Protein AF-A0AAV4EUM0-F1 (afdb_monomer_lite)

Secondary structure (DSSP, 8-state):
----HHHHHHHHHHHHHHH-TTHHHHH--EEEE-HHHHHHHHTTTT--HHHHHHT--HHHHHHHHHTTT-EEEE-TT---HHHHHHHHHHHHHHHHHHHHHT-S---HHHHHHHHHHHHHHHHHHHHHHHHHHHHHHHHHHHHHHHS-GGGHHHHHHHHHHHHHHHHHH-TTSTTHHHHHHHHHHHHHHHHHHHHHHH--S--HHHHHHHHHHHHHHHHHHHHHHHHHHHHHHHHHHHHHHHHHHHHHHHHHHHHHHHHHHHHTTS-SS--SS-SHHHHHHHHHHHHHHHHHHHHHHHHHHHHHHHHHHHHHHHHHHH-

Structure (mmCIF, N/CA/C/O backbone):
data_AF-A0AAV4EUM0-F1
#
_entry.id   AF-A0AAV4EUM0-F1
#
loop_
_atom_site.group_PDB
_atom_site.id
_atom_site.type_symbol
_atom_site.label_atom_id
_atom_site.label_alt_id
_atom_site.label_comp_id
_atom_site.label_asym_id
_atom_site.label_entity_id
_atom_site.label_seq_id
_atom_site.pdbx_PDB_ins_code
_atom_site.Cartn_x
_atom_site.Cartn_y
_atom_site.Cartn_z
_atom_site.occupancy
_atom_site.B_iso_or_equiv
_atom_site.auth_seq_id
_atom_site.auth_comp_id
_atom_site.auth_asym_id
_atom_site.auth_atom_id
_atom_site.pdbx_PDB_model_num
ATOM 1 N N . MET A 1 1 ? -25.047 3.815 28.514 1.00 48.97 1 MET A N 1
ATOM 2 C CA . MET A 1 1 ? -24.435 3.573 27.194 1.00 48.97 1 MET A CA 1
ATOM 3 C C . MET A 1 1 ? -25.217 2.453 26.528 1.00 48.97 1 MET A C 1
ATOM 5 O O . MET A 1 1 ? -25.204 1.348 27.053 1.00 48.97 1 MET A O 1
ATOM 9 N N . THR A 1 2 ? -25.968 2.752 25.474 1.00 48.47 2 THR A N 1
ATOM 10 C CA . THR A 1 2 ? -26.742 1.771 24.698 1.00 48.47 2 THR A CA 1
ATOM 11 C C . THR A 1 2 ? -26.154 1.759 23.298 1.00 48.47 2 THR A C 1
ATOM 13 O O . THR A 1 2 ? -26.010 2.816 22.690 1.00 48.47 2 THR A O 1
ATOM 16 N N . ILE A 1 3 ? -25.750 0.582 22.836 1.00 55.72 3 ILE A N 1
ATOM 17 C CA . ILE A 1 3 ? -25.352 0.342 21.446 1.00 55.72 3 ILE A CA 1
ATOM 18 C C . ILE A 1 3 ? -26.606 0.529 20.600 1.00 55.72 3 ILE A C 1
ATOM 20 O O . ILE A 1 3 ? -27.683 0.092 21.014 1.00 55.72 3 ILE A O 1
ATOM 24 N N . ASN A 1 4 ? -26.493 1.223 19.470 1.00 63.03 4 ASN A N 1
ATOM 25 C CA . ASN A 1 4 ? -27.620 1.350 18.558 1.00 63.03 4 ASN A CA 1
ATOM 26 C C . ASN A 1 4 ? -27.676 0.034 17.776 1.00 63.03 4 ASN A C 1
ATOM 28 O O . ASN A 1 4 ? -27.025 -0.119 16.747 1.00 63.03 4 ASN A O 1
ATOM 32 N N . GLU A 1 5 ? -28.348 -0.963 18.363 1.00 66.25 5 GLU A N 1
ATOM 33 C CA . GLU A 1 5 ? -28.164 -2.381 18.026 1.00 66.25 5 GLU A CA 1
ATOM 34 C C . GLU A 1 5 ? -28.396 -2.709 16.545 1.00 66.25 5 GLU A C 1
ATOM 36 O O . GLU A 1 5 ? -27.834 -3.685 16.065 1.00 66.25 5 GLU A O 1
ATOM 41 N N . GLU A 1 6 ? -29.175 -1.915 15.809 1.00 76.25 6 GLU A N 1
ATOM 42 C CA . GLU A 1 6 ? -29.413 -2.143 14.379 1.00 76.25 6 GLU A CA 1
ATOM 43 C C . GLU A 1 6 ? -28.249 -1.667 13.496 1.00 76.25 6 GLU A C 1
ATOM 45 O O . GLU A 1 6 ? -27.733 -2.451 12.699 1.00 76.25 6 GLU A O 1
ATOM 50 N N . GLU A 1 7 ? -27.791 -0.420 13.658 1.00 81.88 7 GLU A N 1
ATOM 51 C CA . GLU A 1 7 ? -26.730 0.165 12.818 1.00 81.88 7 GLU A CA 1
ATOM 52 C C . GLU A 1 7 ? -25.383 -0.540 13.035 1.00 81.88 7 GLU A C 1
ATOM 54 O O . GLU A 1 7 ? -24.666 -0.851 12.080 1.00 81.88 7 GLU A O 1
ATOM 59 N N . ASP A 1 8 ? -25.054 -0.841 14.296 1.00 82.62 8 ASP A N 1
ATOM 60 C CA . ASP A 1 8 ? -23.801 -1.509 14.648 1.00 82.62 8 ASP A CA 1
ATOM 61 C C . ASP A 1 8 ? -23.775 -2.960 14.134 1.00 82.62 8 ASP A C 1
ATOM 63 O O . ASP A 1 8 ? -22.735 -3.445 13.682 1.00 82.62 8 ASP A O 1
ATOM 67 N N . VAL A 1 9 ? -24.918 -3.657 14.143 1.00 83.69 9 VAL A N 1
ATOM 68 C CA . VAL A 1 9 ? -25.033 -5.016 13.588 1.00 83.69 9 VAL A CA 1
ATOM 69 C C . VAL A 1 9 ? -24.922 -5.002 12.064 1.00 83.69 9 VAL A C 1
ATOM 71 O O . VAL A 1 9 ? -24.188 -5.822 11.511 1.00 83.69 9 VAL A O 1
ATOM 74 N N . GLU A 1 10 ? -25.562 -4.051 11.383 1.00 88.19 10 GLU A N 1
ATOM 75 C CA . GLU A 1 10 ? -25.453 -3.919 9.926 1.00 88.19 10 GLU A CA 1
ATOM 76 C C . GLU A 1 10 ? -24.000 -3.662 9.490 1.00 88.19 10 GLU A C 1
ATOM 78 O O . GLU A 1 10 ? -23.488 -4.313 8.572 1.00 88.19 10 GLU A O 1
ATOM 83 N N . ALA A 1 11 ? -23.287 -2.776 10.191 1.00 87.44 11 ALA A N 1
ATOM 84 C CA . ALA A 1 11 ? -21.878 -2.501 9.919 1.00 87.44 11 ALA A CA 1
ATOM 85 C C . ALA A 1 11 ? -20.992 -3.753 10.071 1.00 87.44 11 ALA A C 1
ATOM 87 O O . ALA A 1 11 ? -20.052 -3.966 9.289 1.00 87.44 11 ALA A O 1
ATOM 88 N N . LEU A 1 12 ? -21.292 -4.610 11.052 1.00 88.12 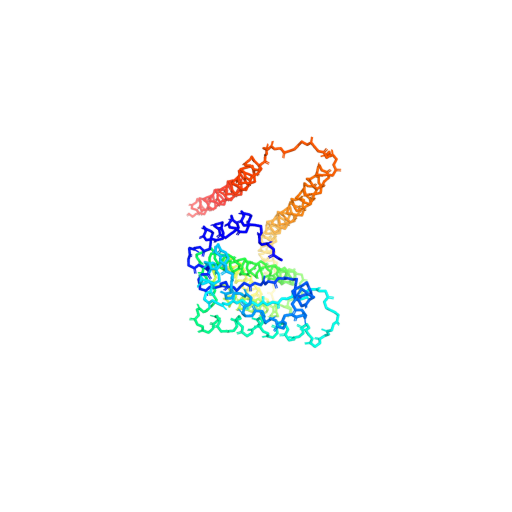12 LEU A N 1
ATOM 89 C CA . LEU A 1 12 ? -20.587 -5.876 11.261 1.00 88.12 12 LEU A CA 1
ATOM 90 C C . LEU A 1 12 ? -20.872 -6.885 10.145 1.00 88.12 12 LEU A C 1
ATOM 92 O O . LEU A 1 12 ? -19.939 -7.535 9.666 1.00 88.12 12 LEU A O 1
ATOM 96 N N . ASP A 1 13 ? -22.119 -6.988 9.691 1.00 88.69 13 ASP A N 1
ATOM 97 C CA . ASP A 1 13 ? -22.508 -7.886 8.599 1.00 88.69 13 ASP A CA 1
ATOM 98 C C . ASP A 1 13 ? -21.867 -7.472 7.265 1.00 88.69 13 ASP A C 1
ATOM 100 O O . ASP A 1 13 ? -21.331 -8.311 6.527 1.00 88.69 13 ASP A O 1
ATOM 104 N N . ILE A 1 14 ? -21.814 -6.165 6.986 1.00 89.62 14 ILE A N 1
ATOM 105 C CA . ILE A 1 14 ? -21.085 -5.616 5.835 1.00 89.62 14 ILE A CA 1
ATOM 106 C C . ILE A 1 14 ? -19.594 -5.954 5.943 1.00 89.62 14 ILE A C 1
ATOM 108 O O . ILE A 1 14 ? -18.990 -6.436 4.980 1.00 89.62 14 ILE A O 1
ATOM 112 N N . SER A 1 15 ? -18.997 -5.765 7.121 1.00 88.06 15 SER A N 1
ATOM 113 C CA . SER A 1 15 ? -17.576 -6.051 7.347 1.00 88.06 15 SER A CA 1
ATOM 114 C C . SER A 1 15 ? -17.242 -7.524 7.100 1.00 88.06 15 SER A C 1
ATOM 116 O O . SER A 1 15 ? -16.264 -7.819 6.416 1.00 88.06 15 SER A O 1
ATOM 118 N N . LYS A 1 16 ? -18.077 -8.455 7.579 1.00 90.12 16 LYS A N 1
ATOM 119 C CA . LYS A 1 16 ? -17.923 -9.903 7.338 1.00 90.12 16 LYS A CA 1
ATOM 120 C C . LYS A 1 16 ? -18.079 -10.273 5.863 1.00 90.12 16 LYS A C 1
ATOM 122 O O . LYS A 1 16 ? -17.409 -11.185 5.381 1.00 90.12 16 LYS A O 1
ATOM 127 N N . THR A 1 17 ? -18.938 -9.559 5.141 1.00 90.50 17 THR A N 1
ATOM 128 C CA . THR A 1 17 ? -19.143 -9.763 3.701 1.00 90.50 17 THR A CA 1
ATOM 129 C C . THR A 1 17 ? -17.917 -9.329 2.893 1.00 90.50 17 THR A C 1
ATOM 131 O O . THR A 1 17 ? -17.514 -10.027 1.965 1.00 90.50 17 THR A O 1
ATOM 134 N N . ILE A 1 18 ? -17.294 -8.204 3.258 1.00 89.38 18 ILE A N 1
ATOM 135 C CA . ILE A 1 18 ? -16.144 -7.639 2.532 1.00 89.38 18 ILE A CA 1
ATOM 136 C C . ILE A 1 18 ? -14.827 -8.329 2.920 1.00 89.38 18 ILE A C 1
ATOM 138 O O . ILE A 1 18 ? -14.016 -8.633 2.047 1.00 89.38 18 ILE A O 1
ATOM 142 N N . LEU A 1 19 ? -14.607 -8.567 4.217 1.00 88.19 19 LEU A N 1
ATOM 143 C CA . LEU A 1 19 ? -13.319 -8.983 4.795 1.00 88.19 19 LEU A CA 1
ATOM 144 C C . LEU A 1 19 ? -13.285 -10.458 5.221 1.00 88.19 19 LEU A C 1
ATOM 146 O O . LEU A 1 19 ? -12.362 -10.884 5.904 1.00 88.19 19 LEU A O 1
ATOM 150 N N . LYS A 1 20 ? -14.269 -11.248 4.782 1.00 89.00 20 LYS A N 1
ATOM 151 C CA . LYS A 1 20 ? -14.524 -12.648 5.164 1.00 89.00 20 LYS A CA 1
ATOM 152 C C . LYS A 1 20 ? -15.179 -12.811 6.548 1.00 89.00 20 LYS A C 1
ATOM 154 O O . LYS A 1 20 ? -14.963 -12.000 7.453 1.00 89.00 20 LYS A O 1
ATOM 159 N N . PRO A 1 21 ? -15.949 -13.901 6.752 1.00 89.44 21 PRO A N 1
ATOM 160 C CA . PRO A 1 21 ? -16.702 -14.116 7.990 1.00 89.44 21 PRO A CA 1
ATOM 161 C C . PRO A 1 21 ? -15.849 -14.218 9.260 1.00 89.44 21 PRO A C 1
ATOM 163 O O . PRO A 1 21 ? -16.330 -13.918 10.348 1.00 89.44 21 PRO A O 1
ATOM 166 N N . ASP A 1 22 ? -14.592 -14.646 9.149 1.00 91.25 22 ASP A N 1
ATOM 167 C CA . ASP A 1 22 ? -13.685 -14.854 10.278 1.00 91.25 22 ASP A CA 1
ATOM 168 C C . ASP A 1 22 ? -12.880 -13.599 10.663 1.00 91.25 22 ASP A C 1
ATOM 170 O O . ASP A 1 22 ? -12.150 -13.619 11.657 1.00 91.25 22 ASP A O 1
ATOM 174 N N . PHE A 1 23 ? -13.033 -12.490 9.927 1.00 92.38 23 PHE A N 1
ATOM 175 C CA . PHE A 1 23 ? -12.327 -11.233 10.185 1.00 92.38 23 PHE A CA 1
ATOM 176 C C . PHE A 1 23 ? -12.534 -10.722 11.609 1.00 92.38 23 PHE A C 1
ATOM 178 O O . PHE A 1 23 ? -11.564 -10.428 12.308 1.00 92.38 23 PHE A O 1
ATOM 185 N N . ILE A 1 24 ? -13.786 -10.671 12.065 1.00 92.25 24 ILE A N 1
ATOM 186 C CA . ILE A 1 24 ? -14.129 -10.174 13.402 1.00 92.25 24 ILE A CA 1
ATOM 187 C C . ILE A 1 24 ? -13.460 -11.049 14.469 1.00 92.25 24 ILE A C 1
ATOM 189 O O . ILE A 1 24 ? -12.739 -10.565 15.347 1.00 92.25 24 ILE A O 1
ATOM 193 N N . LYS A 1 25 ? -13.584 -12.368 14.304 1.00 94.12 25 LYS A N 1
ATOM 194 C CA . LYS A 1 25 ? -12.985 -13.353 15.201 1.00 94.12 25 LYS A CA 1
ATOM 195 C C . LYS A 1 25 ? -11.467 -13.261 15.284 1.00 94.12 25 LYS A C 1
ATOM 197 O O . LYS A 1 25 ? -10.915 -13.371 16.372 1.00 94.12 25 LYS A O 1
ATOM 202 N N . ASN A 1 26 ? -10.781 -13.038 14.171 1.00 93.88 26 ASN A N 1
ATOM 203 C CA . ASN A 1 26 ? -9.326 -13.171 14.128 1.00 93.88 26 ASN A CA 1
ATOM 204 C C . ASN A 1 26 ? -8.594 -11.821 14.200 1.00 93.88 26 ASN A C 1
ATOM 206 O O . ASN A 1 26 ? -7.474 -11.760 14.694 1.00 93.88 26 ASN A O 1
ATOM 210 N N . HIS A 1 27 ? -9.219 -10.712 13.804 1.00 94.25 27 HIS A N 1
ATOM 211 C CA . HIS A 1 27 ? -8.499 -9.453 13.563 1.00 94.25 27 HIS A CA 1
ATOM 212 C C . HIS A 1 27 ? -9.172 -8.196 14.139 1.00 94.25 27 HIS A C 1
ATOM 214 O O . HIS A 1 27 ? -8.600 -7.116 14.024 1.00 94.25 27 HIS A O 1
ATOM 220 N N . CYS A 1 28 ? -10.340 -8.303 14.784 1.00 94.25 28 CYS A N 1
ATOM 221 C CA . CYS A 1 28 ? -11.036 -7.145 15.354 1.00 94.25 28 CYS A CA 1
ATOM 222 C C . CYS A 1 28 ? -10.751 -6.938 16.855 1.00 94.25 28 CYS A C 1
ATOM 224 O O . CYS A 1 28 ? -10.574 -7.890 17.611 1.00 94.25 28 CYS A O 1
ATOM 226 N N . ILE A 1 29 ? -10.730 -5.676 17.285 1.00 95.12 29 ILE A N 1
ATOM 227 C CA . ILE A 1 29 ? -10.693 -5.243 18.687 1.00 95.12 29 ILE A CA 1
ATOM 228 C C . ILE A 1 29 ? -11.871 -4.290 18.869 1.00 95.12 29 ILE A C 1
ATOM 230 O O . ILE A 1 29 ? -12.053 -3.380 18.061 1.00 95.12 29 ILE A O 1
ATOM 234 N N . LEU A 1 30 ? -12.661 -4.478 19.923 1.00 94.31 30 LEU A N 1
ATOM 235 C CA . LEU A 1 30 ? -13.777 -3.590 20.229 1.00 94.31 30 LEU A CA 1
ATOM 236 C C . LEU A 1 30 ? -13.278 -2.385 21.021 1.00 94.31 30 LEU A C 1
ATOM 238 O O . LEU A 1 30 ? -12.733 -2.536 22.114 1.00 94.31 30 LEU A O 1
ATOM 242 N N . VAL A 1 31 ? -13.491 -1.190 20.480 1.00 94.88 31 VAL A N 1
ATOM 243 C CA . VAL A 1 31 ? -13.177 0.072 21.154 1.00 94.88 31 VAL A CA 1
ATOM 244 C C . VAL A 1 31 ? -14.476 0.704 21.629 1.00 94.88 31 VAL A C 1
ATOM 246 O O . VAL A 1 31 ? -15.323 1.085 20.826 1.00 94.88 31 VAL A O 1
ATOM 249 N N . ILE A 1 32 ? -14.626 0.820 22.943 1.00 92.06 32 ILE A N 1
ATOM 250 C CA . ILE A 1 32 ? -15.806 1.388 23.589 1.00 92.06 32 ILE A CA 1
ATOM 251 C C . ILE A 1 32 ? -15.471 2.810 24.028 1.00 92.06 32 ILE A C 1
ATOM 253 O O . ILE A 1 32 ? -14.610 3.024 24.880 1.00 92.06 32 ILE A O 1
ATOM 257 N N . THR A 1 33 ? -16.127 3.793 23.422 1.00 91.62 33 THR A N 1
ATOM 258 C CA . THR A 1 33 ? -15.921 5.213 23.737 1.00 91.62 33 THR A CA 1
ATOM 259 C C . THR A 1 33 ? -16.824 5.665 24.889 1.00 91.62 33 THR A C 1
ATOM 261 O O . THR A 1 33 ? -17.704 4.931 25.326 1.00 91.62 33 THR A O 1
ATOM 264 N N . GLY A 1 34 ? -16.620 6.873 25.416 1.00 88.12 34 GLY A N 1
ATOM 265 C CA . GLY A 1 34 ? -17.470 7.402 26.490 1.00 88.12 34 GLY A CA 1
ATOM 266 C C . GLY A 1 34 ? -17.106 6.871 27.880 1.00 88.12 34 GLY A C 1
ATOM 267 O O . GLY A 1 34 ? -17.980 6.671 28.727 1.00 88.12 34 GLY A O 1
ATOM 268 N N . GLU A 1 35 ? -15.816 6.613 28.118 1.00 87.06 35 GLU A N 1
ATOM 269 C CA . GLU A 1 35 ? -15.304 6.252 29.446 1.00 87.06 35 GLU A CA 1
ATOM 270 C C . GLU A 1 35 ? -15.646 7.301 30.517 1.00 87.06 35 GLU A C 1
ATOM 272 O O . GLU A 1 35 ? -15.940 6.938 31.656 1.00 87.06 35 GLU A O 1
ATOM 277 N N . ASP A 1 36 ? -15.694 8.582 30.149 1.00 86.44 36 ASP A N 1
ATOM 278 C CA . ASP A 1 36 ? -16.112 9.689 31.013 1.00 86.44 36 ASP A CA 1
ATOM 279 C C . ASP A 1 36 ? -17.508 9.456 31.612 1.00 86.44 36 ASP A C 1
ATOM 281 O O . ASP A 1 36 ? -17.697 9.537 32.831 1.00 86.44 36 ASP A O 1
ATOM 285 N N . PHE A 1 37 ? -18.476 9.087 30.771 1.00 86.00 37 PHE A N 1
ATOM 286 C CA . PHE A 1 37 ? -19.832 8.753 31.207 1.00 86.00 37 PHE A CA 1
ATOM 287 C C . PHE A 1 37 ? -19.855 7.498 32.078 1.00 86.00 37 PHE A C 1
ATOM 289 O O . PHE A 1 37 ? -20.508 7.478 33.122 1.00 86.00 37 PHE A O 1
ATOM 296 N N . PHE A 1 38 ? -19.100 6.466 31.696 1.00 86.94 38 PHE A N 1
ATOM 297 C CA . PHE A 1 38 ? -19.023 5.231 32.471 1.00 86.94 38 PHE A CA 1
ATOM 298 C C . PHE A 1 38 ? -18.497 5.473 33.892 1.00 86.94 38 PHE A C 1
ATOM 300 O O . PHE A 1 38 ? -19.078 4.968 34.857 1.00 86.94 38 PHE A O 1
ATOM 307 N N . GLN A 1 39 ? -17.424 6.257 34.034 1.00 84.25 39 GLN A N 1
ATOM 308 C CA . GLN A 1 39 ? -16.854 6.574 35.342 1.00 84.25 39 GLN A CA 1
ATOM 309 C C . GLN A 1 39 ? -17.816 7.405 36.196 1.00 84.25 39 GLN A C 1
ATOM 311 O O . GLN A 1 39 ? -17.927 7.157 37.398 1.00 84.25 39 GLN A O 1
ATOM 316 N N . LEU A 1 40 ? -18.536 8.360 35.597 1.00 84.06 40 LEU A N 1
ATOM 317 C CA . LEU A 1 40 ? -19.551 9.156 36.293 1.00 84.06 40 LEU A CA 1
ATOM 318 C C . LEU A 1 40 ? -20.689 8.280 36.832 1.00 84.06 40 LEU A C 1
ATOM 320 O O . LEU A 1 40 ? -21.007 8.359 38.023 1.00 84.06 40 LEU A O 1
ATOM 324 N N . ASP A 1 41 ? -21.244 7.409 35.988 1.00 85.06 41 ASP A N 1
ATOM 325 C CA . ASP A 1 41 ? -22.372 6.539 36.335 1.00 85.06 41 ASP A CA 1
ATOM 326 C C . ASP A 1 41 ? -21.995 5.496 37.399 1.00 85.06 41 ASP A C 1
ATOM 328 O O . ASP A 1 41 ? -22.796 5.161 38.275 1.00 85.06 41 ASP A O 1
ATOM 332 N N . ASN A 1 42 ? -20.748 5.015 37.375 1.00 85.81 42 ASN A N 1
ATOM 333 C CA . ASN A 1 42 ? -20.276 3.946 38.259 1.00 85.81 42 ASN A CA 1
ATOM 334 C C . ASN A 1 42 ? -19.454 4.438 39.456 1.00 85.81 42 ASN A C 1
ATOM 336 O O . ASN A 1 42 ? -19.001 3.631 40.270 1.00 85.81 42 ASN A O 1
ATOM 340 N N . LYS A 1 43 ? -19.326 5.757 39.652 1.00 81.19 43 LYS A N 1
ATOM 341 C CA . LYS A 1 43 ? -18.578 6.337 40.779 1.00 81.19 43 LYS A CA 1
ATOM 342 C C . LYS A 1 43 ? -19.093 5.875 42.146 1.00 81.19 43 LYS A C 1
ATOM 344 O O . LYS A 1 43 ? -18.315 5.731 43.083 1.00 81.19 43 LYS A O 1
ATOM 349 N N . LYS A 1 44 ? -20.408 5.658 42.270 1.00 78.88 44 LYS A N 1
ATOM 350 C CA . LYS A 1 44 ? -21.052 5.202 43.516 1.00 78.88 44 LYS A CA 1
ATOM 351 C C . LYS A 1 44 ? -21.019 3.685 43.691 1.00 78.88 44 LYS A C 1
ATOM 353 O O . LYS A 1 44 ? -21.044 3.214 44.821 1.00 78.88 44 LYS A O 1
ATOM 358 N N . THR A 1 45 ? -21.000 2.933 42.593 1.00 85.69 45 THR A N 1
ATOM 359 C CA . THR A 1 45 ? -21.030 1.464 42.614 1.00 85.69 45 THR A CA 1
ATOM 360 C C . THR A 1 45 ? -19.630 0.858 42.671 1.00 85.69 45 THR A C 1
ATOM 362 O O . THR A 1 45 ? -19.491 -0.289 43.083 1.00 85.69 45 THR A O 1
ATOM 365 N N . GLY A 1 46 ? -18.596 1.606 42.260 1.00 85.81 46 GLY A N 1
ATOM 366 C CA . GLY A 1 46 ? -17.221 1.112 42.156 1.00 85.81 46 GLY A CA 1
ATOM 367 C C . GLY A 1 46 ? -17.057 0.019 41.096 1.00 85.81 46 GLY A C 1
ATOM 368 O O . GLY A 1 46 ? -16.112 -0.765 41.158 1.00 85.81 46 GLY A O 1
ATOM 369 N N . LYS A 1 47 ? -18.005 -0.087 40.158 1.00 90.81 47 LYS A N 1
ATOM 370 C CA . LYS A 1 47 ? -18.027 -1.144 39.148 1.00 90.81 47 LYS A CA 1
ATOM 371 C C . LYS A 1 47 ? -16.915 -0.919 38.122 1.00 90.81 47 LYS A C 1
ATOM 373 O O . LYS A 1 47 ? -16.823 0.161 37.545 1.00 90.81 47 LYS A O 1
ATOM 378 N N . THR A 1 48 ? -16.093 -1.944 37.890 1.00 90.81 48 THR A N 1
ATOM 379 C CA . THR A 1 48 ? -15.040 -1.896 36.867 1.00 90.81 48 THR A CA 1
ATOM 380 C C . THR A 1 48 ? -15.620 -2.102 35.471 1.00 90.81 48 THR A C 1
ATOM 382 O O . THR A 1 48 ? -16.726 -2.632 35.312 1.00 90.81 48 THR A O 1
ATOM 385 N N . PHE A 1 49 ? -14.873 -1.679 34.454 1.00 90.94 49 PHE A N 1
ATOM 386 C CA . PHE A 1 49 ? -15.286 -1.816 33.062 1.00 90.94 49 PHE A CA 1
ATOM 387 C C . PHE A 1 49 ? -15.427 -3.286 32.652 1.00 90.94 49 PHE A C 1
ATOM 389 O O . PHE A 1 49 ? -16.420 -3.658 32.036 1.00 90.94 49 PHE A O 1
ATOM 396 N N . GLU A 1 50 ? -14.505 -4.146 33.077 1.00 91.81 50 GLU A N 1
ATOM 397 C CA . GLU A 1 50 ? -14.504 -5.580 32.768 1.00 91.81 50 GLU A CA 1
ATOM 398 C C . GLU A 1 50 ? -15.775 -6.244 33.299 1.00 91.81 50 GLU A C 1
ATOM 400 O O . GLU A 1 50 ? -16.486 -6.924 32.563 1.00 91.81 50 GLU A O 1
ATOM 405 N N . LYS A 1 51 ? -16.136 -5.941 34.552 1.00 92.50 51 LYS A N 1
ATOM 406 C CA . LYS A 1 51 ? -17.379 -6.426 35.153 1.00 92.50 51 LYS A CA 1
ATOM 407 C C . LYS A 1 51 ? -18.612 -5.874 34.438 1.00 92.50 51 LYS A C 1
ATOM 409 O O . LYS A 1 51 ? -19.638 -6.541 34.344 1.00 92.50 51 LYS A O 1
ATOM 414 N N . TRP A 1 52 ? -18.553 -4.638 33.940 1.00 92.44 52 TRP A N 1
ATOM 415 C CA . TRP A 1 52 ? -19.635 -4.098 33.121 1.00 92.44 52 TRP A CA 1
ATOM 416 C C . TRP A 1 52 ? -19.794 -4.860 31.811 1.00 92.44 52 TRP A C 1
ATOM 418 O O . TRP A 1 52 ? -20.929 -5.202 31.494 1.00 92.44 52 TRP A O 1
ATOM 428 N N . VAL A 1 53 ? -18.700 -5.184 31.119 1.00 92.88 53 VAL A N 1
ATOM 429 C CA . VAL A 1 53 ? -18.715 -5.991 29.890 1.00 92.88 53 VAL A CA 1
ATOM 430 C C . VAL A 1 53 ? -19.282 -7.391 30.150 1.00 92.88 53 VAL A C 1
ATOM 432 O O . VAL A 1 53 ? -20.138 -7.838 29.391 1.00 92.88 53 VAL A O 1
ATOM 435 N N . GLU A 1 54 ? -18.871 -8.055 31.234 1.00 93.00 54 GLU A N 1
ATOM 436 C CA . GLU A 1 54 ? -19.356 -9.396 31.615 1.00 93.00 54 GLU A CA 1
ATOM 437 C C . GLU A 1 54 ? -20.862 -9.445 31.905 1.00 93.00 54 GLU A C 1
ATOM 439 O O . GLU A 1 54 ? -21.512 -10.458 31.654 1.00 93.00 54 GLU A O 1
ATOM 444 N N . GLU A 1 55 ? -21.424 -8.356 32.432 1.00 92.38 55 GLU A N 1
ATOM 445 C CA . GLU A 1 55 ? -22.855 -8.250 32.729 1.00 92.38 55 GLU A CA 1
ATOM 446 C C . GLU A 1 55 ? -23.706 -7.893 31.499 1.00 92.38 55 GLU A C 1
ATOM 448 O O . GLU A 1 55 ? -24.937 -7.929 31.580 1.00 92.38 55 GLU A O 1
ATOM 453 N N . GLN A 1 56 ? -23.091 -7.531 30.368 1.00 90.31 56 GLN A N 1
ATOM 454 C CA . GLN A 1 56 ? -23.852 -7.245 29.157 1.00 90.31 56 GLN A CA 1
ATOM 455 C C . GLN A 1 56 ? -24.450 -8.521 28.556 1.00 90.31 56 GLN A C 1
ATOM 457 O O . GLN A 1 56 ? -23.915 -9.622 28.679 1.00 90.31 56 GLN A O 1
ATOM 462 N N . THR A 1 57 ? -25.574 -8.365 27.859 1.00 90.94 57 THR A N 1
ATOM 463 C CA . THR A 1 57 ? -26.302 -9.466 27.212 1.00 90.94 57 THR A CA 1
ATOM 464 C C . THR A 1 57 ? -26.615 -9.124 25.752 1.00 90.94 57 THR A C 1
ATOM 466 O O . THR A 1 57 ? -26.207 -8.076 25.251 1.00 90.94 57 THR A O 1
ATOM 469 N N . GLY A 1 58 ? -27.284 -10.029 25.034 1.00 90.06 58 GLY A N 1
ATOM 470 C CA . GLY A 1 58 ? -27.709 -9.792 23.653 1.00 90.06 58 GLY A CA 1
ATOM 471 C C . GLY A 1 58 ? -26.556 -9.722 22.647 1.00 90.06 58 GLY A C 1
ATOM 472 O O . GLY A 1 58 ? -25.528 -10.388 22.800 1.00 90.06 58 GLY A O 1
ATOM 473 N N . LYS A 1 59 ? -26.744 -8.912 21.598 1.00 88.19 59 LYS A N 1
ATOM 474 C CA . LYS A 1 59 ? -25.833 -8.817 20.445 1.00 88.19 59 LYS A CA 1
ATOM 475 C C . LYS A 1 59 ? -24.435 -8.348 20.820 1.00 88.19 59 LYS A C 1
ATOM 477 O O . LYS A 1 59 ? -23.452 -8.866 20.297 1.00 88.19 59 LYS A O 1
ATOM 482 N N . PHE A 1 60 ? -24.330 -7.434 21.779 1.00 89.38 60 PHE A N 1
ATOM 483 C CA . PHE A 1 60 ? -23.031 -6.988 22.260 1.00 89.38 60 PHE A CA 1
ATOM 484 C C . PHE A 1 60 ? -22.239 -8.117 22.924 1.00 89.38 60 PHE A C 1
ATOM 486 O O . PHE A 1 60 ? -21.064 -8.302 22.622 1.00 89.38 60 PHE A O 1
ATOM 493 N N . ALA A 1 61 ? -22.876 -8.921 23.778 1.00 92.06 61 ALA A N 1
ATOM 494 C CA . ALA A 1 61 ? -22.206 -10.049 24.425 1.00 92.06 61 ALA A CA 1
ATOM 495 C C . ALA A 1 61 ? -21.770 -11.127 23.415 1.00 92.06 61 ALA A C 1
ATOM 497 O O . ALA A 1 61 ? -20.728 -11.764 23.588 1.00 92.06 61 ALA A O 1
ATOM 498 N N . GLU A 1 62 ? -22.551 -11.337 22.349 1.00 91.94 62 GLU A N 1
ATOM 499 C CA . GLU A 1 62 ? -22.156 -12.185 21.216 1.00 91.94 62 GLU A CA 1
ATOM 500 C C . GLU A 1 62 ? -20.915 -11.630 20.512 1.00 91.94 62 GLU A C 1
ATOM 502 O O . GLU A 1 62 ? -19.959 -12.375 20.297 1.00 91.94 62 GLU A O 1
ATOM 507 N N . LEU A 1 63 ? -20.896 -10.325 20.229 1.00 91.00 63 LEU A N 1
ATOM 508 C CA . LEU A 1 63 ? -19.787 -9.647 19.565 1.00 91.00 63 LEU A CA 1
ATOM 509 C C . LEU A 1 63 ? -18.503 -9.661 20.401 1.00 91.00 63 LEU A C 1
ATOM 511 O O . LEU A 1 63 ? -17.436 -9.963 19.878 1.00 91.00 63 LEU A O 1
ATOM 515 N N . VAL A 1 64 ? -18.588 -9.389 21.705 1.00 93.38 64 VAL A N 1
ATOM 516 C CA . VAL A 1 64 ? -17.442 -9.465 22.628 1.00 93.38 64 VAL A CA 1
ATOM 517 C C . VAL A 1 64 ? -16.828 -10.864 22.608 1.00 93.38 64 VAL A C 1
ATOM 519 O O . VAL A 1 64 ? -15.605 -11.010 22.529 1.00 93.38 64 VAL A O 1
ATOM 522 N N . ARG A 1 65 ? -17.673 -11.901 22.611 1.00 94.56 65 ARG A N 1
ATOM 523 C CA . ARG A 1 65 ? -17.238 -13.300 22.549 1.00 94.56 65 ARG A CA 1
ATOM 524 C C . ARG A 1 65 ? -16.633 -13.655 21.196 1.00 94.56 65 ARG A C 1
ATOM 526 O O . ARG A 1 65 ? -15.610 -14.333 21.156 1.00 94.56 65 ARG A O 1
ATOM 533 N N . GLU A 1 66 ? -17.242 -13.203 20.101 1.00 93.44 66 GLU A N 1
ATOM 534 C CA . GLU A 1 66 ? -16.705 -13.376 18.749 1.00 93.44 66 GLU A CA 1
ATOM 535 C C . GLU A 1 66 ? -15.329 -12.714 18.642 1.00 93.44 66 GLU A C 1
ATOM 537 O O . GLU A 1 66 ? -14.373 -13.345 18.201 1.00 93.44 66 GLU A O 1
ATOM 542 N N . CYS A 1 67 ? -15.188 -11.505 19.185 1.00 93.56 67 CYS A N 1
ATOM 543 C CA . CYS A 1 67 ? -13.926 -10.795 19.321 1.00 93.56 67 CYS A CA 1
ATOM 544 C C . CYS A 1 67 ? -12.988 -11.392 20.386 1.00 93.56 67 CYS A C 1
ATOM 546 O O . CYS A 1 67 ? -11.951 -10.796 20.652 1.00 93.56 67 CYS A O 1
ATOM 548 N N . GLY A 1 68 ? -13.264 -12.546 20.996 1.00 93.38 68 GLY A N 1
ATOM 549 C CA . GLY A 1 68 ? -12.349 -13.185 21.950 1.00 93.38 68 GLY A CA 1
ATOM 550 C C . GLY A 1 68 ? -12.025 -12.322 23.175 1.00 93.38 68 GLY A C 1
ATOM 551 O O . GLY A 1 68 ? -10.894 -12.344 23.650 1.00 93.38 68 GLY A O 1
ATOM 552 N N . ASN A 1 69 ? -12.995 -11.537 23.654 1.00 94.62 69 ASN A N 1
ATOM 553 C CA . ASN A 1 69 ? -12.867 -10.606 24.782 1.00 94.62 69 ASN A CA 1
ATOM 554 C C . ASN A 1 69 ? -11.820 -9.490 24.589 1.00 94.62 69 ASN A C 1
ATOM 556 O O . ASN A 1 69 ? -11.385 -8.874 25.560 1.00 94.62 69 ASN A O 1
ATOM 560 N N . ARG A 1 70 ? -11.435 -9.185 23.342 1.00 94.69 70 ARG A N 1
ATOM 561 C CA . ARG A 1 70 ? -10.583 -8.032 23.008 1.00 94.69 70 ARG A CA 1
ATOM 562 C C . ARG A 1 70 ? -11.415 -6.754 23.026 1.00 94.69 70 ARG A C 1
ATOM 564 O O . ARG A 1 70 ? -11.948 -6.344 21.995 1.00 94.69 70 ARG A O 1
ATOM 571 N N . VAL A 1 71 ? -11.551 -6.151 24.203 1.00 95.12 71 VAL A N 1
ATOM 572 C CA . VAL A 1 71 ? -12.320 -4.918 24.414 1.00 95.12 71 VAL A CA 1
ATOM 573 C C . VAL A 1 71 ? -11.461 -3.899 25.147 1.00 95.12 71 VAL A C 1
ATOM 575 O O . VAL A 1 71 ? -10.861 -4.214 26.171 1.00 95.12 71 VAL A O 1
ATOM 578 N N . VAL A 1 72 ? -11.418 -2.669 24.643 1.00 94.75 72 VAL A N 1
ATOM 579 C CA . VAL A 1 72 ? -10.719 -1.549 25.282 1.00 94.75 72 VAL A CA 1
ATOM 580 C C . VAL A 1 72 ? -11.647 -0.349 25.410 1.00 94.75 72 VAL A C 1
ATOM 582 O O . VAL A 1 72 ? -12.493 -0.113 24.549 1.00 94.75 72 VAL A O 1
ATOM 585 N N . GLN A 1 73 ? -11.480 0.417 26.486 1.00 93.62 73 GLN A N 1
ATOM 586 C CA . GLN A 1 73 ? -12.262 1.623 26.744 1.00 93.62 73 GLN A CA 1
ATOM 587 C C . GLN A 1 73 ? -11.445 2.893 26.476 1.00 93.62 73 GLN A C 1
ATOM 589 O O . GLN A 1 73 ? -10.247 2.926 26.782 1.00 93.62 73 GLN A O 1
ATOM 594 N N . PHE A 1 74 ? -12.100 3.907 25.900 1.00 95.00 74 PHE A N 1
ATOM 595 C CA . PHE A 1 74 ? -11.512 5.190 25.512 1.00 95.00 74 PHE A CA 1
ATOM 596 C C . PHE A 1 74 ? -12.323 6.395 26.028 1.00 95.00 74 PHE A C 1
ATOM 598 O O . PHE A 1 74 ? -13.534 6.513 25.811 1.00 95.00 74 PHE A O 1
ATOM 605 N N . ASP A 1 75 ? -11.609 7.338 26.640 1.00 93.81 75 ASP A N 1
ATOM 606 C CA . ASP A 1 75 ? -12.041 8.693 26.990 1.00 93.81 75 ASP A CA 1
ATOM 607 C C . ASP A 1 75 ? -11.469 9.674 25.960 1.00 93.81 75 ASP A C 1
ATOM 609 O O . ASP A 1 75 ? -10.380 10.222 26.122 1.00 93.81 75 ASP A O 1
ATOM 613 N N . ASN A 1 76 ? -12.220 9.922 24.891 1.00 93.44 76 ASN A N 1
ATOM 614 C CA . ASN A 1 76 ? -11.792 10.837 23.829 1.00 93.44 76 ASN A CA 1
ATOM 615 C C . ASN A 1 76 ? -11.813 12.320 24.249 1.00 93.44 76 ASN A C 1
ATOM 617 O O . ASN A 1 76 ? -11.494 13.183 23.432 1.00 93.44 76 ASN A O 1
ATOM 621 N N . ARG A 1 77 ? -12.239 12.637 25.479 1.00 92.50 77 ARG A N 1
ATOM 622 C CA . ARG A 1 77 ? -12.336 14.007 26.004 1.00 92.50 77 ARG A CA 1
ATOM 623 C C . ARG A 1 77 ? -11.276 14.318 27.052 1.00 92.50 77 ARG A C 1
ATOM 625 O O . ARG A 1 77 ? -11.190 15.460 27.497 1.00 92.50 77 ARG A O 1
ATOM 632 N N . THR A 1 78 ? -10.488 13.329 27.463 1.00 91.81 78 THR A N 1
ATOM 633 C CA . THR A 1 78 ? -9.467 13.536 28.483 1.00 91.81 78 THR A CA 1
ATOM 634 C C . THR A 1 78 ? -8.332 14.408 27.945 1.00 91.81 78 THR A C 1
ATOM 636 O O . THR A 1 78 ? -7.797 14.146 26.870 1.00 91.81 78 THR A O 1
ATOM 639 N N . GLU A 1 79 ? -7.948 15.450 28.684 1.00 93.56 79 GLU A N 1
ATOM 640 C CA . GLU A 1 79 ? -6.755 16.273 28.396 1.00 93.56 79 GLU A CA 1
ATOM 641 C C . GLU A 1 79 ? -5.507 15.764 29.140 1.00 93.56 79 GLU A C 1
ATOM 643 O O . GLU A 1 79 ? -4.393 16.256 28.945 1.00 93.56 79 GLU A O 1
ATOM 648 N N . ASP A 1 80 ? -5.694 14.767 30.005 1.00 95.50 80 ASP A N 1
ATOM 649 C CA . ASP A 1 80 ? -4.639 14.138 30.785 1.00 95.50 80 ASP A CA 1
ATOM 650 C C . ASP A 1 80 ? -3.787 13.237 29.883 1.00 95.50 80 ASP A C 1
ATOM 652 O O . ASP A 1 80 ? -4.219 12.170 29.438 1.00 95.50 80 ASP A O 1
ATOM 656 N N . LYS A 1 81 ? -2.556 13.678 29.617 1.00 95.88 81 LYS A N 1
ATOM 657 C CA . LYS A 1 81 ? -1.612 12.975 28.740 1.00 95.88 81 LYS A CA 1
ATOM 658 C C . LYS A 1 81 ? -1.269 11.576 29.237 1.00 95.88 81 LYS A C 1
ATOM 660 O O . LYS A 1 81 ? -1.084 10.685 28.412 1.00 95.88 81 LYS A O 1
ATOM 665 N N . ASP A 1 82 ? -1.213 11.369 30.550 1.00 96.38 82 ASP A N 1
ATOM 666 C CA . ASP A 1 82 ? -0.875 10.063 31.113 1.00 96.38 82 ASP A CA 1
ATOM 667 C C . ASP A 1 82 ? -2.030 9.081 30.886 1.00 96.38 82 ASP A C 1
ATOM 669 O O . ASP A 1 82 ? -1.808 7.922 30.530 1.00 96.38 82 ASP A O 1
ATOM 673 N N . LYS A 1 83 ? -3.282 9.552 30.988 1.00 94.06 83 LYS A N 1
ATOM 674 C CA . LYS A 1 83 ? -4.464 8.748 30.636 1.00 94.06 83 LYS A CA 1
ATOM 675 C C . LYS A 1 83 ? -4.538 8.437 29.146 1.00 94.06 83 LYS A C 1
ATOM 677 O O . LYS A 1 83 ? -4.801 7.285 28.801 1.00 94.06 83 LYS A O 1
ATOM 682 N N . GLN A 1 84 ? -4.272 9.422 28.285 1.00 94.12 84 GLN A N 1
ATOM 683 C CA . GLN A 1 84 ? -4.223 9.215 26.833 1.00 94.12 84 GLN A CA 1
ATOM 684 C C . GLN A 1 84 ? -3.175 8.158 26.466 1.00 94.12 84 GLN A C 1
ATOM 686 O O . GLN A 1 84 ? -3.465 7.229 25.710 1.00 94.12 84 GLN A O 1
ATOM 691 N N . GLN A 1 85 ? -1.972 8.263 27.041 1.00 96.81 85 GLN A N 1
ATOM 692 C CA . GLN A 1 85 ? -0.901 7.301 26.802 1.00 96.81 85 GLN A CA 1
ATOM 693 C C . GLN A 1 85 ? -1.286 5.909 27.309 1.00 96.81 85 GLN A C 1
ATOM 695 O O . GLN A 1 85 ? -1.151 4.936 26.574 1.00 96.81 85 GLN A O 1
ATOM 700 N N . ALA A 1 86 ? -1.856 5.803 28.513 1.00 95.81 86 ALA A N 1
ATOM 701 C CA . ALA A 1 86 ? -2.298 4.523 29.058 1.00 95.81 86 ALA A CA 1
ATOM 702 C C . ALA A 1 86 ? -3.401 3.860 28.209 1.00 95.81 86 ALA A C 1
ATOM 704 O O . ALA A 1 86 ? -3.402 2.641 28.041 1.00 95.81 86 ALA A O 1
ATOM 705 N N . GLN A 1 87 ? -4.342 4.635 27.659 1.00 95.38 87 GLN A N 1
ATOM 706 C CA . GLN A 1 87 ? -5.368 4.134 26.733 1.00 95.38 87 GLN A CA 1
ATOM 707 C C . GLN A 1 87 ? -4.752 3.599 25.439 1.00 95.38 87 GLN A C 1
ATOM 709 O O . GLN A 1 87 ? -5.101 2.501 24.992 1.00 95.38 87 GLN A O 1
ATOM 714 N N . LEU A 1 88 ? -3.801 4.344 24.872 1.00 96.56 88 LEU A N 1
ATOM 715 C CA . LEU A 1 88 ? -3.076 3.935 23.676 1.00 96.56 88 LEU A CA 1
ATOM 716 C C . LEU A 1 88 ? -2.253 2.664 23.922 1.00 96.56 88 LEU A C 1
ATOM 718 O O . LEU A 1 88 ? -2.317 1.735 23.118 1.00 96.56 88 LEU A O 1
ATOM 722 N N . ASP A 1 89 ? -1.545 2.581 25.047 1.00 97.56 89 ASP A N 1
ATOM 723 C CA . ASP A 1 89 ? -0.723 1.425 25.411 1.00 97.56 89 ASP A CA 1
ATOM 724 C C . ASP A 1 89 ? -1.566 0.150 25.557 1.00 97.56 89 ASP A C 1
ATOM 726 O O . ASP A 1 89 ? -1.160 -0.922 25.095 1.00 97.56 89 ASP A O 1
ATOM 730 N N . ARG A 1 90 ? -2.775 0.253 26.133 1.00 95.94 90 ARG A N 1
ATOM 731 C CA . ARG A 1 90 ? -3.729 -0.869 26.197 1.00 95.94 90 ARG A CA 1
ATOM 732 C C . ARG A 1 90 ? -4.144 -1.335 24.804 1.00 95.94 90 ARG A C 1
ATOM 734 O O . ARG A 1 90 ? -4.095 -2.532 24.528 1.00 95.94 90 ARG A O 1
ATOM 741 N N . LEU A 1 91 ? -4.506 -0.407 23.917 1.00 96.88 91 LEU A N 1
ATOM 742 C CA . LEU A 1 91 ? -4.884 -0.742 22.542 1.00 96.88 91 LEU A CA 1
ATOM 743 C C . LEU A 1 91 ? -3.723 -1.397 21.783 1.00 96.88 91 LEU A C 1
ATOM 745 O O . LEU A 1 91 ? -3.901 -2.452 21.177 1.00 96.88 91 LEU A O 1
ATOM 749 N N . LEU A 1 92 ? -2.527 -0.810 21.842 1.00 96.88 92 LEU A N 1
ATOM 750 C CA . LEU A 1 92 ? -1.342 -1.342 21.166 1.00 96.88 92 LEU A CA 1
ATOM 751 C C . LEU A 1 92 ? -0.940 -2.715 21.709 1.00 96.88 92 LEU A C 1
ATOM 753 O O . LEU A 1 92 ? -0.504 -3.571 20.943 1.00 96.88 92 LEU A O 1
ATOM 757 N N . THR A 1 93 ? -1.130 -2.960 23.006 1.00 96.62 93 THR A N 1
ATOM 758 C CA . THR A 1 93 ? -0.919 -4.285 23.600 1.00 96.62 93 THR A CA 1
ATOM 759 C C . THR A 1 93 ? -1.829 -5.333 22.957 1.00 96.62 93 THR A C 1
ATOM 761 O O . THR A 1 93 ? -1.349 -6.403 22.580 1.00 96.62 93 THR A O 1
ATOM 764 N N . GLU A 1 94 ? -3.114 -5.029 22.767 1.00 95.38 94 GLU A N 1
ATOM 765 C CA . GLU A 1 94 ? -4.051 -5.936 22.091 1.00 95.38 94 GLU A CA 1
ATOM 766 C C . GLU A 1 94 ? -3.729 -6.112 20.598 1.00 95.38 94 GLU A C 1
ATOM 768 O O . GLU A 1 94 ? -3.742 -7.236 20.091 1.00 95.38 94 GLU A O 1
ATOM 773 N N . VAL A 1 95 ? -3.344 -5.038 19.898 1.00 95.06 95 VAL A N 1
ATOM 774 C CA . VAL A 1 95 ? -2.896 -5.109 18.493 1.00 95.06 95 VAL A CA 1
ATOM 775 C C . VAL A 1 95 ? -1.670 -6.015 18.351 1.00 95.06 95 VAL A C 1
ATOM 777 O O . VAL A 1 95 ? -1.638 -6.882 17.478 1.00 95.06 95 VAL A O 1
ATOM 780 N N . ASN A 1 96 ? -0.682 -5.873 19.236 1.00 94.56 96 ASN A N 1
ATOM 781 C CA . ASN A 1 96 ? 0.531 -6.687 19.216 1.00 94.56 96 ASN A CA 1
ATOM 782 C C . ASN A 1 96 ? 0.231 -8.170 19.474 1.00 94.56 96 ASN A C 1
ATOM 784 O O . ASN A 1 96 ? 0.777 -9.033 18.784 1.00 94.56 96 ASN A O 1
ATOM 788 N N . LYS A 1 97 ? -0.669 -8.482 20.419 1.00 93.56 97 LYS A N 1
ATOM 789 C CA . LYS A 1 97 ? -1.129 -9.862 20.658 1.00 93.56 97 LYS A CA 1
ATOM 790 C C . LYS A 1 97 ? -1.772 -10.461 19.407 1.00 93.56 97 LYS A C 1
ATOM 792 O O . LYS A 1 97 ? -1.516 -11.623 19.083 1.00 93.56 97 LYS A O 1
ATOM 797 N N . LEU A 1 98 ? -2.563 -9.676 18.675 1.00 93.38 98 LEU A N 1
ATOM 798 C CA . LEU A 1 98 ? -3.164 -10.126 17.420 1.00 93.38 98 LEU A CA 1
ATOM 799 C C . LEU A 1 98 ? -2.155 -10.354 16.319 1.00 93.38 98 LEU A C 1
ATOM 801 O O . LEU A 1 98 ? -2.200 -11.400 15.674 1.00 93.38 98 LEU A O 1
ATOM 805 N N . GLN A 1 99 ? -1.208 -9.441 16.155 1.00 91.25 99 GLN A N 1
ATOM 806 C CA . GLN A 1 99 ? -0.155 -9.612 15.168 1.00 91.25 99 GLN A CA 1
ATOM 807 C C . GLN A 1 99 ? 0.690 -10.865 15.447 1.00 91.25 99 GLN A C 1
ATOM 809 O O . GLN A 1 99 ? 1.108 -11.536 14.509 1.00 91.25 99 GLN A O 1
ATOM 814 N N . GLN A 1 100 ? 0.911 -11.215 16.717 1.00 92.62 100 GLN A N 1
ATOM 815 C CA . GLN A 1 100 ? 1.639 -12.430 17.101 1.00 92.62 100 GLN A CA 1
ATOM 816 C C . GLN A 1 100 ? 0.823 -13.714 16.905 1.00 92.62 100 GLN A C 1
ATOM 818 O O . GLN A 1 100 ? 1.392 -14.743 16.552 1.00 92.62 100 GLN A O 1
ATOM 823 N N . THR A 1 101 ? -0.492 -13.664 17.136 1.00 91.50 101 THR A N 1
ATOM 824 C CA . THR A 1 101 ? -1.354 -14.859 17.096 1.00 91.50 101 THR A CA 1
ATOM 825 C C . THR A 1 101 ? -1.859 -15.157 15.685 1.00 91.50 101 THR A C 1
ATOM 827 O O . THR A 1 101 ? -1.810 -16.301 15.242 1.00 91.50 101 THR A O 1
ATOM 830 N N . ASN A 1 102 ? -2.327 -14.127 14.977 1.00 91.38 102 ASN A N 1
ATOM 831 C CA . ASN A 1 102 ? -3.043 -14.251 13.704 1.00 91.38 102 ASN A CA 1
ATOM 832 C C . ASN A 1 102 ? -2.329 -13.546 12.540 1.00 91.38 102 ASN A C 1
ATOM 834 O O . ASN A 1 102 ? -2.680 -13.763 11.382 1.00 91.38 102 ASN A O 1
ATOM 838 N N . GLY A 1 103 ? -1.302 -12.740 12.826 1.00 91.12 103 GLY A N 1
ATOM 839 C CA . GLY A 1 103 ? -0.603 -11.959 11.813 1.00 91.12 103 GLY A CA 1
ATOM 840 C C . GLY A 1 103 ? -1.373 -10.710 11.387 1.00 91.12 103 GLY A C 1
ATOM 841 O O . GLY A 1 103 ? -2.314 -10.258 12.037 1.00 91.12 103 GLY A O 1
ATOM 842 N N . VAL A 1 104 ? -0.920 -10.114 10.286 1.00 88.25 104 VAL A N 1
ATOM 843 C CA . VAL A 1 104 ? -1.624 -9.004 9.636 1.00 88.25 104 VAL A CA 1
ATOM 844 C C . VAL A 1 104 ? -2.704 -9.596 8.741 1.00 88.25 104 VAL A C 1
ATOM 846 O O . VAL A 1 104 ? -2.412 -10.495 7.951 1.00 88.25 104 VAL A O 1
ATOM 849 N N . TYR A 1 105 ? -3.927 -9.070 8.832 1.00 89.56 105 TYR A N 1
ATOM 850 C CA . TYR A 1 105 ? -5.003 -9.480 7.935 1.00 89.56 105 TYR A CA 1
ATOM 851 C C . TYR A 1 105 ? -4.576 -9.295 6.471 1.00 89.56 105 TYR A C 1
ATOM 853 O O . TYR A 1 105 ? -4.125 -8.218 6.076 1.00 89.56 105 TYR A O 1
ATOM 861 N N . THR A 1 106 ? -4.733 -10.346 5.669 1.00 88.25 106 THR A N 1
ATOM 862 C CA . THR A 1 106 ? -4.491 -10.311 4.225 1.00 88.25 106 THR A CA 1
ATOM 863 C C . THR A 1 106 ? -5.555 -11.114 3.482 1.00 88.25 106 THR A C 1
ATOM 865 O O . THR A 1 106 ? -6.070 -12.130 3.962 1.00 88.25 106 THR A O 1
ATOM 868 N N . ASP A 1 107 ? -5.885 -10.655 2.281 1.00 87.88 107 ASP A N 1
ATOM 869 C CA . ASP A 1 107 ? -6.746 -11.352 1.340 1.00 87.88 107 ASP A CA 1
ATOM 870 C C . ASP A 1 107 ? -6.315 -11.082 -0.108 1.00 87.88 107 ASP A C 1
ATOM 872 O O . ASP A 1 107 ? -5.331 -10.392 -0.386 1.00 87.88 107 ASP A O 1
ATOM 876 N N . GLU A 1 108 ? -7.069 -11.641 -1.052 1.00 88.31 108 GLU A N 1
ATOM 877 C CA . GLU A 1 108 ? -6.801 -11.468 -2.476 1.00 88.31 108 GLU A CA 1
ATOM 878 C C . GLU A 1 108 ? -6.838 -10.003 -2.926 1.00 88.31 108 GLU A C 1
ATOM 880 O O . GLU A 1 108 ? -6.088 -9.625 -3.825 1.00 88.31 108 GLU A O 1
ATOM 885 N N . ASN A 1 109 ? -7.684 -9.166 -2.319 1.00 85.94 109 ASN A N 1
ATOM 886 C CA . ASN A 1 109 ? -7.770 -7.748 -2.652 1.00 85.94 109 ASN A CA 1
ATOM 887 C C . ASN A 1 109 ? -6.513 -7.008 -2.185 1.00 85.94 109 ASN A C 1
ATOM 889 O O . ASN A 1 109 ? -5.975 -6.189 -2.936 1.00 85.94 109 ASN A O 1
ATOM 893 N N . PHE A 1 110 ? -5.996 -7.334 -0.996 1.00 88.75 110 PHE A N 1
ATOM 894 C CA . PHE A 1 110 ? -4.732 -6.788 -0.497 1.00 88.75 110 PHE A CA 1
ATOM 895 C C . PHE A 1 110 ? -3.543 -7.190 -1.376 1.00 88.75 110 PHE A C 1
ATOM 897 O O . PHE A 1 110 ? -2.745 -6.325 -1.750 1.00 88.75 110 PHE A O 1
ATOM 904 N N . GLU A 1 111 ? -3.448 -8.461 -1.774 1.00 89.75 111 GLU A N 1
ATOM 905 C CA . GLU A 1 111 ? -2.364 -8.924 -2.650 1.00 89.75 111 GLU A CA 1
ATOM 906 C C . GLU A 1 111 ? -2.449 -8.304 -4.053 1.00 89.75 111 GLU A C 1
ATOM 908 O O . GLU A 1 111 ? -1.438 -7.841 -4.589 1.00 89.75 111 GLU A O 1
ATOM 913 N N . ARG A 1 112 ? -3.654 -8.181 -4.631 1.00 89.81 112 ARG A N 1
ATOM 914 C CA . ARG A 1 112 ? -3.855 -7.475 -5.912 1.00 89.81 112 ARG A CA 1
ATOM 915 C C . ARG A 1 112 ? -3.462 -6.003 -5.814 1.00 89.81 112 ARG A C 1
ATOM 917 O O . ARG A 1 112 ? -2.756 -5.501 -6.688 1.00 89.81 112 ARG A O 1
ATOM 924 N N . ALA A 1 113 ? -3.870 -5.312 -4.749 1.00 86.12 113 ALA A N 1
ATOM 925 C CA . ALA A 1 113 ? -3.506 -3.914 -4.530 1.00 86.12 113 ALA A CA 1
ATOM 926 C C . ALA A 1 113 ? -1.988 -3.741 -4.362 1.00 86.12 113 ALA A C 1
ATOM 928 O O . ALA A 1 113 ? -1.409 -2.789 -4.888 1.00 86.12 113 ALA A O 1
ATOM 929 N N . LYS A 1 114 ? -1.322 -4.669 -3.667 1.00 87.88 114 LYS A N 1
ATOM 930 C CA . LYS A 1 114 ? 0.138 -4.688 -3.518 1.00 87.88 114 LYS A CA 1
ATOM 931 C C . LYS A 1 114 ? 0.839 -4.898 -4.860 1.00 87.88 114 LYS A C 1
ATOM 933 O O . LYS A 1 114 ? 1.725 -4.117 -5.197 1.00 87.88 114 LYS A O 1
ATOM 938 N N . ALA A 1 115 ? 0.408 -5.882 -5.647 1.00 86.94 115 ALA A N 1
ATOM 939 C CA . ALA A 1 115 ? 0.953 -6.135 -6.979 1.00 86.94 115 ALA A CA 1
ATOM 940 C C . ALA A 1 115 ? 0.789 -4.917 -7.904 1.00 86.94 115 ALA A C 1
ATOM 942 O O . ALA A 1 115 ? 1.728 -4.536 -8.604 1.00 86.94 115 ALA A O 1
ATOM 943 N N . LEU A 1 116 ? -0.374 -4.260 -7.859 1.00 86.19 116 LEU A N 1
ATOM 944 C CA . LEU A 1 116 ? -0.633 -3.052 -8.638 1.00 86.19 116 LEU A CA 1
ATOM 945 C C . LEU A 1 116 ? 0.286 -1.894 -8.227 1.00 86.19 116 LEU A C 1
ATOM 947 O O . LEU A 1 116 ? 0.859 -1.238 -9.093 1.00 86.19 116 LEU A O 1
ATOM 951 N N . ARG A 1 117 ? 0.474 -1.665 -6.921 1.00 80.88 117 ARG A N 1
ATOM 952 C CA . ARG A 1 117 ? 1.390 -0.626 -6.418 1.00 80.88 117 ARG A CA 1
ATOM 953 C C . ARG A 1 117 ? 2.831 -0.876 -6.849 1.00 80.88 117 ARG A C 1
ATOM 955 O O . ARG A 1 117 ? 3.504 0.054 -7.287 1.00 80.88 117 ARG A O 1
ATOM 962 N N . GLU A 1 118 ? 3.305 -2.116 -6.751 1.00 83.00 118 GLU A N 1
ATOM 963 C CA . GLU A 1 118 ? 4.666 -2.458 -7.175 1.00 83.00 118 GLU A CA 1
ATOM 964 C C . GLU A 1 118 ? 4.851 -2.284 -8.685 1.00 83.00 118 GLU A C 1
ATOM 966 O O . GLU A 1 118 ? 5.870 -1.745 -9.119 1.00 83.00 118 GLU A O 1
ATOM 971 N N . ARG A 1 119 ? 3.834 -2.634 -9.481 1.00 79.31 119 ARG A N 1
ATOM 972 C CA . ARG A 1 119 ? 3.822 -2.373 -10.924 1.00 79.31 119 ARG A CA 1
ATOM 973 C C . ARG A 1 119 ? 3.877 -0.877 -11.242 1.00 79.31 119 ARG A C 1
ATOM 975 O O . ARG A 1 119 ? 4.697 -0.453 -12.046 1.00 79.31 119 ARG A O 1
ATOM 982 N N . GLN A 1 120 ? 3.060 -0.058 -10.586 1.00 73.12 120 GLN A N 1
ATOM 983 C CA . GLN A 1 120 ? 3.078 1.395 -10.794 1.00 73.12 120 GLN A CA 1
ATOM 984 C C . GLN A 1 120 ? 4.432 2.006 -10.416 1.00 73.12 120 GLN A C 1
ATOM 986 O O . GLN A 1 120 ? 4.943 2.896 -11.095 1.00 73.12 120 GLN A O 1
ATOM 991 N N . LYS A 1 121 ? 5.048 1.504 -9.344 1.00 72.00 121 LYS A N 1
ATOM 992 C CA . LYS A 1 121 ? 6.364 1.952 -8.888 1.00 72.00 121 LYS A CA 1
ATOM 993 C C . LYS A 1 121 ? 7.479 1.568 -9.859 1.00 72.00 121 LYS A C 1
ATOM 995 O O . LYS A 1 121 ? 8.418 2.347 -10.021 1.00 72.00 121 LYS A O 1
ATOM 1000 N N . SER A 1 122 ? 7.415 0.392 -10.484 1.00 70.44 122 SER A N 1
ATOM 1001 C CA . SER A 1 122 ? 8.399 -0.010 -11.494 1.00 70.44 122 SER A CA 1
ATOM 1002 C C . SER A 1 122 ? 8.218 0.763 -12.801 1.00 70.44 122 SER A C 1
ATOM 1004 O O . SER A 1 122 ? 9.204 1.251 -13.347 1.00 70.44 122 SER A O 1
ATOM 1006 N N . GLU A 1 123 ? 6.977 0.972 -13.244 1.00 70.75 123 GLU A N 1
ATOM 1007 C CA . GLU A 1 123 ? 6.659 1.764 -14.439 1.00 70.75 123 GLU A CA 1
ATOM 1008 C C . GLU A 1 123 ? 7.105 3.228 -14.290 1.00 70.75 123 GLU A C 1
ATOM 1010 O O . GLU A 1 123 ? 7.768 3.763 -15.179 1.00 70.75 123 GLU A O 1
ATOM 1015 N N . ALA A 1 124 ? 6.845 3.857 -13.139 1.00 68.25 124 ALA A N 1
ATOM 1016 C CA . ALA A 1 124 ? 7.281 5.229 -12.875 1.00 68.25 124 ALA A CA 1
ATOM 1017 C C . ALA A 1 124 ? 8.813 5.379 -12.885 1.00 68.25 124 ALA A C 1
ATOM 1019 O O . ALA A 1 124 ? 9.335 6.381 -13.368 1.00 68.25 124 ALA A O 1
ATOM 1020 N N . LYS A 1 125 ? 9.548 4.379 -12.379 1.00 69.94 125 LYS A N 1
ATOM 1021 C CA . LYS A 1 125 ? 11.018 4.375 -12.430 1.00 69.94 125 LYS A CA 1
ATOM 1022 C C . LYS A 1 125 ? 11.542 4.227 -13.855 1.00 69.94 125 LYS A C 1
ATOM 1024 O O . LYS A 1 125 ? 12.491 4.920 -14.204 1.00 69.94 125 LYS A O 1
ATOM 1029 N N . GLY A 1 126 ? 10.928 3.357 -14.660 1.00 67.62 126 GLY A N 1
ATOM 1030 C CA . GLY A 1 126 ? 11.292 3.176 -16.067 1.00 67.62 126 GLY A CA 1
ATOM 1031 C C . GLY A 1 126 ? 11.175 4.478 -16.860 1.00 67.62 126 GLY A C 1
ATOM 1032 O O . GLY A 1 126 ? 12.140 4.883 -17.498 1.00 67.62 126 GLY A O 1
ATOM 1033 N N . ALA A 1 127 ? 10.049 5.185 -16.719 1.00 66.81 127 ALA A N 1
ATOM 1034 C CA . ALA A 1 127 ? 9.811 6.448 -17.422 1.00 66.81 127 ALA A CA 1
ATOM 1035 C C . ALA A 1 127 ? 10.833 7.548 -17.069 1.00 66.81 127 ALA A C 1
ATOM 1037 O O . ALA A 1 127 ? 11.282 8.280 -17.944 1.00 66.81 127 ALA A O 1
ATOM 1038 N N . VAL A 1 128 ? 11.234 7.654 -15.796 1.00 71.44 128 VAL A N 1
ATOM 1039 C CA . VAL A 1 128 ? 12.253 8.633 -15.365 1.00 71.44 128 VAL A CA 1
ATOM 1040 C C . VAL A 1 128 ? 13.635 8.287 -15.924 1.00 71.44 128 VAL A C 1
ATOM 1042 O O . VAL A 1 128 ? 14.376 9.176 -16.333 1.00 71.44 128 VAL A O 1
ATOM 1045 N N . ILE A 1 129 ? 13.992 7.000 -15.950 1.00 68.75 129 ILE A N 1
ATOM 1046 C CA . ILE A 1 129 ? 15.272 6.543 -16.508 1.00 68.75 129 ILE A CA 1
ATOM 1047 C C . ILE A 1 129 ? 15.321 6.810 -18.014 1.00 68.75 129 ILE A C 1
ATOM 1049 O O . ILE A 1 129 ? 16.339 7.287 -18.506 1.00 68.75 129 ILE A O 1
ATOM 1053 N N . GLU A 1 130 ? 14.228 6.544 -18.727 1.00 68.94 130 GLU A N 1
ATOM 1054 C CA . GLU A 1 130 ? 14.112 6.819 -20.159 1.00 68.94 130 GLU A CA 1
ATOM 1055 C C . GLU A 1 130 ? 14.270 8.317 -20.464 1.00 68.94 130 GLU A C 1
ATOM 1057 O O . GLU A 1 130 ? 15.028 8.680 -21.360 1.00 68.94 130 GLU A O 1
ATOM 1062 N N . GLU A 1 131 ? 13.646 9.196 -19.671 1.00 70.44 131 GLU A N 1
ATOM 1063 C CA . GLU A 1 131 ? 13.770 10.652 -19.827 1.00 70.44 131 GLU A CA 1
ATOM 1064 C C . GLU A 1 131 ? 15.213 11.146 -19.626 1.00 70.44 131 GLU A C 1
ATOM 1066 O O . GLU A 1 131 ? 15.727 11.897 -20.455 1.00 70.44 131 GLU A O 1
ATOM 1071 N N . ILE A 1 132 ? 15.893 10.694 -18.565 1.00 72.06 132 ILE A N 1
ATOM 1072 C CA . ILE A 1 132 ? 17.299 11.056 -18.306 1.00 72.06 132 ILE A CA 1
ATOM 1073 C C . ILE A 1 132 ? 18.201 10.554 -19.439 1.00 72.06 132 ILE A C 1
ATOM 1075 O O . ILE A 1 132 ? 19.097 11.264 -19.895 1.00 72.06 132 ILE A O 1
ATOM 1079 N N . ALA A 1 133 ? 17.960 9.331 -19.905 1.00 71.25 133 ALA A N 1
ATOM 1080 C CA . ALA A 1 133 ? 18.769 8.709 -20.937 1.00 71.25 133 ALA A CA 1
ATOM 1081 C C . ALA A 1 133 ? 18.606 9.389 -22.304 1.00 71.25 133 ALA A C 1
ATOM 1083 O O . ALA A 1 133 ? 19.593 9.560 -23.019 1.00 71.25 133 ALA A O 1
ATOM 1084 N N . LEU A 1 134 ? 17.386 9.814 -22.649 1.00 71.94 134 LEU A N 1
ATOM 1085 C CA . LEU A 1 134 ? 17.097 10.593 -23.856 1.00 71.94 134 LEU A CA 1
ATOM 1086 C C . LEU A 1 134 ? 17.818 11.943 -23.853 1.00 71.94 134 LEU A C 1
ATOM 1088 O O . LEU A 1 134 ? 18.411 12.319 -24.864 1.00 71.94 134 LEU A O 1
ATOM 1092 N N . GLU A 1 135 ? 17.808 12.646 -22.721 1.00 76.31 135 GLU A N 1
ATOM 1093 C CA . GLU A 1 135 ? 18.506 13.927 -22.595 1.00 76.31 135 GLU A CA 1
ATOM 1094 C C . GLU A 1 135 ? 20.021 13.749 -22.757 1.00 76.31 135 GLU A C 1
ATOM 1096 O O . GLU A 1 135 ? 20.682 14.511 -23.464 1.00 76.31 135 GLU A O 1
ATOM 1101 N N . GLU A 1 136 ? 20.590 12.694 -22.169 1.00 72.56 136 GLU A N 1
ATOM 1102 C CA . GLU A 1 136 ? 22.020 12.438 -22.306 1.00 72.56 136 GLU A CA 1
ATOM 1103 C C . GLU A 1 136 ? 22.406 11.989 -23.724 1.00 72.56 136 GLU A C 1
ATOM 1105 O O . GLU A 1 136 ? 23.436 12.418 -24.247 1.00 72.56 136 GLU A O 1
ATOM 1110 N N . PHE A 1 137 ? 21.555 11.199 -24.385 1.00 72.94 137 PHE A N 1
ATOM 1111 C CA . PHE A 1 137 ? 21.711 10.847 -25.797 1.00 72.94 137 PHE A CA 1
ATOM 1112 C C . PHE A 1 137 ? 21.719 12.089 -26.692 1.00 72.94 137 PHE A C 1
ATOM 1114 O O . PHE A 1 137 ? 22.593 12.217 -27.549 1.00 72.94 137 PHE A O 1
ATOM 1121 N N . ARG A 1 138 ? 20.799 13.032 -26.460 1.00 74.69 138 ARG A N 1
ATOM 1122 C CA . ARG A 1 138 ? 20.743 14.308 -27.185 1.00 74.69 138 ARG A CA 1
ATOM 1123 C C . ARG A 1 138 ? 22.043 15.095 -27.027 1.00 74.69 138 ARG A C 1
ATOM 1125 O O . ARG A 1 138 ? 22.628 15.510 -28.022 1.00 74.69 138 ARG A O 1
ATOM 1132 N N . LEU A 1 139 ? 22.532 15.243 -25.795 1.00 77.06 139 LEU A N 1
ATOM 1133 C CA . LEU A 1 139 ? 23.792 15.946 -25.529 1.00 77.06 139 LEU A CA 1
ATOM 1134 C C . LEU A 1 139 ? 24.989 15.276 -26.216 1.00 77.06 139 LEU A C 1
ATOM 1136 O O . LEU A 1 139 ? 25.901 15.958 -26.681 1.00 77.06 139 LEU A O 1
ATOM 1140 N N . LEU A 1 140 ? 25.012 13.943 -26.273 1.00 72.06 140 LEU A N 1
ATOM 1141 C CA . LEU A 1 140 ? 26.070 13.199 -26.958 1.00 72.06 140 LEU A CA 1
ATOM 1142 C C . LEU A 1 140 ? 25.991 13.368 -28.471 1.00 72.06 140 LEU A C 1
ATOM 1144 O O . LEU A 1 140 ? 27.025 13.540 -29.110 1.00 72.06 140 LEU A O 1
ATOM 1148 N N . LEU A 1 141 ? 24.789 13.376 -29.036 1.00 69.56 141 LEU A N 1
ATOM 1149 C CA . LEU A 1 141 ? 24.591 13.637 -30.452 1.00 69.56 141 LEU A CA 1
ATOM 1150 C C . LEU A 1 141 ? 25.043 15.052 -30.831 1.00 69.56 141 LEU A C 1
ATOM 1152 O O . LEU A 1 141 ? 25.797 15.199 -31.789 1.00 69.56 141 LEU A O 1
ATOM 1156 N N . ASP A 1 142 ? 24.649 16.071 -30.065 1.00 73.56 142 ASP A N 1
ATOM 1157 C CA . ASP A 1 142 ? 25.082 17.452 -30.305 1.00 73.56 142 ASP A CA 1
ATOM 1158 C C . ASP A 1 142 ? 26.610 17.555 -30.276 1.00 73.56 142 ASP A C 1
ATOM 1160 O O . ASP A 1 142 ? 27.212 18.184 -31.149 1.00 73.56 142 ASP A O 1
ATOM 1164 N N . LYS A 1 143 ? 27.266 16.855 -29.340 1.00 71.06 143 LYS A N 1
ATOM 1165 C CA . LYS A 1 143 ? 28.729 16.774 -29.333 1.00 71.06 143 LYS A CA 1
ATOM 1166 C C . LYS A 1 143 ? 29.272 16.148 -30.622 1.00 71.06 143 LYS A C 1
ATOM 1168 O O . LYS A 1 143 ? 30.228 16.660 -31.192 1.00 71.06 143 LYS A O 1
ATOM 1173 N N . VAL A 1 144 ? 28.684 15.068 -31.118 1.00 68.75 144 VAL A N 1
ATOM 1174 C CA . VAL A 1 144 ? 29.159 14.412 -32.349 1.00 68.75 144 VAL A CA 1
ATOM 1175 C C . VAL A 1 144 ? 28.946 15.283 -33.587 1.00 68.75 144 VAL A C 1
ATOM 1177 O O . VAL A 1 144 ? 29.776 15.266 -34.493 1.00 68.75 144 VAL A O 1
ATOM 1180 N N . LEU A 1 145 ? 27.852 16.043 -33.627 1.00 67.94 145 LEU A N 1
ATOM 1181 C CA . LEU A 1 145 ? 27.484 16.876 -34.768 1.00 67.94 145 LEU A CA 1
ATOM 1182 C C . LEU A 1 145 ? 28.249 18.202 -34.827 1.00 67.94 145 LEU A C 1
ATOM 1184 O O . LEU A 1 145 ? 28.495 18.701 -35.924 1.00 67.94 145 LEU A O 1
ATOM 1188 N N . TYR A 1 146 ? 28.613 18.770 -33.672 1.00 69.12 146 TYR A N 1
ATOM 1189 C CA . TYR A 1 146 ? 29.102 20.149 -33.591 1.00 69.12 146 TYR A CA 1
ATOM 1190 C C . TYR A 1 146 ? 30.477 20.324 -32.917 1.00 69.12 146 TYR A C 1
ATOM 1192 O O . TYR A 1 146 ? 30.997 21.439 -32.946 1.00 69.12 146 TYR A O 1
ATOM 1200 N N . SER A 1 147 ? 31.091 19.286 -32.329 1.00 62.66 147 SER A N 1
ATOM 1201 C CA . SER A 1 147 ? 32.398 19.428 -31.647 1.00 62.66 147 SER A CA 1
ATOM 1202 C C . SER A 1 147 ? 33.593 19.253 -32.581 1.00 62.66 147 SER A C 1
ATOM 1204 O O . SER A 1 147 ? 33.548 18.506 -33.561 1.00 62.66 147 SER A O 1
ATOM 1206 N N . GLU A 1 148 ? 34.715 19.875 -32.214 1.00 59.38 148 GLU A N 1
ATOM 1207 C CA . GLU A 1 148 ? 36.022 19.567 -32.792 1.00 59.38 148 GLU A CA 1
ATOM 1208 C C . GLU A 1 148 ? 36.411 18.108 -32.486 1.00 59.38 148 GLU A C 1
ATOM 1210 O O . GLU A 1 148 ? 36.081 17.559 -31.433 1.00 59.38 148 GLU A O 1
ATOM 1215 N N . HIS A 1 149 ? 37.137 17.457 -33.402 1.00 62.12 149 HIS A N 1
ATOM 1216 C CA . HIS A 1 149 ? 37.427 16.014 -33.381 1.00 62.12 149 HIS A CA 1
ATOM 1217 C C . HIS A 1 149 ? 38.062 15.458 -32.084 1.00 62.12 149 HIS A C 1
ATOM 1219 O O . HIS A 1 149 ? 38.094 14.240 -31.892 1.00 62.12 149 HIS A O 1
ATOM 1225 N N . ASN A 1 150 ? 38.552 16.324 -31.196 1.00 65.38 150 ASN A N 1
ATOM 1226 C CA . ASN A 1 150 ? 39.178 15.962 -29.927 1.00 65.38 150 ASN A CA 1
ATOM 1227 C C . ASN A 1 150 ? 38.188 15.423 -28.875 1.00 65.38 150 ASN A C 1
ATOM 1229 O O . ASN A 1 150 ? 38.616 14.702 -27.976 1.00 65.38 150 ASN A O 1
ATOM 1233 N N . ASP A 1 151 ? 36.884 15.694 -29.011 1.00 74.88 151 ASP A N 1
ATOM 1234 C CA . ASP A 1 151 ? 35.865 15.304 -28.018 1.00 74.88 151 ASP A CA 1
ATOM 1235 C C . ASP A 1 151 ? 35.183 13.950 -28.312 1.00 74.88 151 ASP A C 1
ATOM 1237 O O . ASP A 1 151 ? 34.429 13.420 -27.489 1.00 74.88 151 ASP A O 1
ATOM 1241 N N . LEU A 1 152 ? 35.463 13.344 -29.472 1.00 74.31 152 LEU A N 1
ATOM 1242 C CA . LEU A 1 152 ? 34.886 12.059 -29.893 1.00 74.31 152 LEU A CA 1
ATOM 1243 C C . LEU A 1 152 ? 35.204 10.885 -28.934 1.00 74.31 152 LEU A C 1
ATOM 1245 O O . LEU A 1 152 ? 34.301 10.086 -28.665 1.00 74.31 152 LEU A O 1
ATOM 1249 N N . PRO A 1 153 ? 36.419 10.760 -28.357 1.00 81.62 153 PRO A N 1
ATOM 1250 C CA . PRO A 1 153 ? 36.713 9.719 -27.366 1.00 81.62 153 PRO A CA 1
ATOM 1251 C C . PRO A 1 153 ? 35.887 9.839 -26.081 1.00 81.62 153 PRO A C 1
ATOM 1253 O O . PRO A 1 153 ? 35.432 8.824 -25.550 1.00 81.62 153 PRO A O 1
ATOM 1256 N N . ASP A 1 154 ? 35.666 11.067 -25.595 1.00 84.38 154 ASP A N 1
ATOM 1257 C CA . ASP A 1 154 ? 34.818 11.336 -24.424 1.00 84.38 154 ASP A CA 1
ATOM 1258 C C . ASP A 1 154 ? 33.374 10.911 -24.709 1.00 84.38 154 ASP A C 1
ATOM 1260 O O . ASP A 1 154 ? 32.771 10.164 -23.934 1.00 84.38 154 ASP A O 1
ATOM 1264 N N . ALA A 1 155 ? 32.844 11.297 -25.873 1.00 79.25 155 ALA A N 1
ATOM 1265 C CA . ALA A 1 155 ? 31.493 10.935 -26.288 1.00 79.25 155 ALA A CA 1
ATOM 1266 C C . ALA A 1 155 ? 31.294 9.409 -26.406 1.00 79.25 155 ALA A C 1
ATOM 1268 O O . ALA A 1 155 ? 30.271 8.887 -25.953 1.00 79.25 155 ALA A O 1
ATOM 1269 N N . SER A 1 156 ? 32.279 8.672 -26.939 1.00 83.94 156 SER A N 1
ATOM 1270 C CA . SER A 1 156 ? 32.225 7.200 -27.015 1.00 83.94 156 SER A CA 1
ATOM 1271 C C . SER A 1 156 ? 32.250 6.545 -25.628 1.00 83.94 156 SER A C 1
ATOM 1273 O O . SER A 1 156 ? 31.454 5.643 -25.342 1.00 83.94 156 SER A O 1
ATOM 1275 N N . SER A 1 157 ? 33.117 7.032 -24.732 1.00 87.25 157 SER A N 1
ATOM 1276 C CA . SER A 1 157 ? 33.202 6.550 -23.347 1.00 87.25 157 SER A CA 1
ATOM 1277 C C . SER A 1 157 ? 31.884 6.761 -22.597 1.00 87.25 157 SER A C 1
ATOM 1279 O O . SER A 1 157 ? 31.371 5.842 -21.954 1.00 87.25 157 SER A O 1
ATOM 1281 N N . ARG A 1 158 ? 31.274 7.941 -22.745 1.00 82.94 158 ARG A N 1
ATOM 1282 C CA . ARG A 1 158 ? 29.975 8.260 -22.141 1.00 82.94 158 ARG A CA 1
ATOM 1283 C C . ARG A 1 158 ? 28.835 7.411 -22.709 1.00 82.94 158 ARG A C 1
ATOM 1285 O O . ARG A 1 158 ? 28.042 6.891 -21.926 1.00 82.94 158 ARG A O 1
ATOM 1292 N N . CYS A 1 159 ? 28.798 7.167 -24.025 1.00 81.88 159 CYS A N 1
ATOM 1293 C CA . CYS A 1 159 ? 27.844 6.223 -24.625 1.00 81.88 159 CYS A CA 1
ATOM 1294 C C . CYS A 1 159 ? 27.972 4.822 -24.006 1.00 81.88 159 CYS A C 1
ATOM 1296 O O . CYS A 1 159 ? 26.968 4.198 -23.667 1.00 81.88 159 CYS A O 1
ATOM 1298 N N . ALA A 1 160 ? 29.200 4.329 -23.816 1.00 88.31 160 ALA A N 1
ATOM 1299 C CA . ALA A 1 160 ? 29.435 3.022 -23.204 1.00 88.31 160 ALA A CA 1
ATOM 1300 C C . ALA A 1 160 ? 28.934 2.955 -21.750 1.00 88.31 160 ALA A C 1
ATOM 1302 O O . ALA A 1 160 ? 28.325 1.962 -21.351 1.00 88.31 160 ALA A O 1
ATOM 1303 N N . GLN A 1 161 ? 29.153 4.013 -20.964 1.00 87.38 161 GLN A N 1
ATOM 1304 C CA . GLN A 1 161 ? 28.686 4.085 -19.575 1.00 87.38 161 GLN A CA 1
ATOM 1305 C C . GLN A 1 161 ? 27.155 4.106 -19.478 1.00 87.38 161 GLN A C 1
ATOM 1307 O O . GLN A 1 161 ? 26.585 3.386 -18.655 1.00 87.38 161 GLN A O 1
ATOM 1312 N N . LEU A 1 162 ? 26.490 4.867 -20.350 1.00 83.06 162 LEU A N 1
ATOM 1313 C CA . LEU A 1 162 ? 25.030 4.897 -20.459 1.00 83.06 162 LEU A CA 1
ATOM 1314 C C . LEU A 1 162 ? 24.448 3.531 -20.813 1.00 83.06 162 LEU A C 1
ATOM 1316 O O . LEU A 1 162 ? 23.528 3.077 -20.138 1.00 83.06 162 LEU A O 1
ATOM 1320 N N . ILE A 1 163 ? 25.015 2.847 -21.815 1.00 86.75 163 ILE A N 1
ATOM 1321 C CA . ILE A 1 163 ? 24.588 1.497 -22.212 1.00 86.75 163 ILE A CA 1
ATOM 1322 C C . ILE A 1 163 ? 24.644 0.547 -21.010 1.00 86.75 163 ILE A C 1
ATOM 1324 O O . ILE A 1 163 ? 23.649 -0.100 -20.698 1.00 86.75 163 ILE A O 1
ATOM 1328 N N . ILE A 1 164 ? 25.762 0.527 -20.275 1.00 88.38 164 ILE A N 1
ATOM 1329 C CA . ILE A 1 164 ? 25.931 -0.335 -19.093 1.00 88.38 164 ILE A CA 1
ATOM 1330 C C . ILE A 1 164 ? 24.914 0.011 -17.993 1.00 88.38 164 ILE A C 1
ATOM 1332 O O . ILE A 1 164 ? 24.377 -0.881 -17.334 1.00 88.38 164 ILE A O 1
ATOM 1336 N N . SER A 1 165 ? 24.664 1.301 -17.756 1.00 83.00 165 SER A N 1
ATOM 1337 C CA . SER A 1 165 ? 23.709 1.764 -16.741 1.00 83.00 165 SER A CA 1
ATOM 1338 C C . SER A 1 165 ? 22.265 1.374 -17.087 1.00 83.00 165 SER A C 1
ATOM 1340 O O . SER A 1 165 ? 21.502 0.925 -16.223 1.00 83.00 165 SER A O 1
ATOM 1342 N N . LEU A 1 166 ? 21.904 1.480 -18.367 1.00 82.38 166 LEU A N 1
ATOM 1343 C CA . LEU A 1 166 ? 20.575 1.150 -18.871 1.00 82.38 166 LEU A CA 1
ATOM 1344 C C . LEU A 1 166 ? 20.342 -0.353 -18.908 1.00 82.38 166 LEU A C 1
ATOM 1346 O O . LEU A 1 166 ? 19.316 -0.799 -18.415 1.00 82.38 166 LEU A O 1
ATOM 1350 N N . GLU A 1 167 ? 21.307 -1.146 -19.372 1.00 85.06 167 GLU A N 1
ATOM 1351 C CA . GLU A 1 167 ? 21.216 -2.612 -19.360 1.00 85.06 167 GLU A CA 1
ATOM 1352 C C . GLU A 1 167 ? 21.046 -3.171 -17.935 1.00 85.06 167 GLU A C 1
ATOM 1354 O O . GLU A 1 167 ? 20.279 -4.107 -17.727 1.00 85.06 167 GLU A O 1
ATOM 1359 N N . LYS A 1 168 ? 21.676 -2.559 -16.920 1.00 82.75 168 LYS A N 1
ATOM 1360 C CA . LYS A 1 168 ? 21.476 -2.937 -15.503 1.00 82.75 168 LYS A CA 1
ATOM 1361 C C . LYS A 1 168 ? 20.078 -2.599 -14.985 1.00 82.75 168 LYS A C 1
ATOM 1363 O O . LYS A 1 168 ? 19.556 -3.286 -14.103 1.00 82.75 168 LYS A O 1
ATOM 1368 N N . SER A 1 169 ? 19.500 -1.522 -15.502 1.00 72.50 169 SER A N 1
ATOM 1369 C CA . SER A 1 169 ? 18.180 -1.019 -15.121 1.00 72.50 169 SER A CA 1
ATOM 1370 C C . SER A 1 169 ? 17.034 -1.674 -15.914 1.00 72.50 169 SER A C 1
ATOM 1372 O O . SER A 1 169 ? 15.901 -1.702 -15.435 1.00 72.50 169 SER A O 1
ATOM 1374 N N . ASN A 1 170 ? 17.322 -2.251 -17.084 1.00 79.44 170 ASN A N 1
ATOM 1375 C CA . ASN A 1 170 ? 16.369 -2.795 -18.054 1.00 79.44 170 ASN A CA 1
ATOM 1376 C C . ASN A 1 170 ? 15.936 -4.237 -17.732 1.00 79.44 170 ASN A C 1
ATOM 1378 O O . ASN A 1 170 ? 16.248 -5.185 -18.450 1.00 79.44 170 ASN A O 1
ATOM 1382 N N . LYS A 1 171 ? 15.228 -4.424 -16.615 1.00 71.94 171 LYS A N 1
ATOM 1383 C CA . LYS A 1 171 ? 14.791 -5.760 -16.166 1.00 71.94 171 LYS A CA 1
ATOM 1384 C C . LYS A 1 171 ? 13.643 -6.359 -16.987 1.00 71.94 171 LYS A C 1
ATOM 1386 O O . LYS A 1 171 ? 13.418 -7.560 -16.895 1.00 71.94 171 LYS A O 1
ATOM 1391 N N . ASP A 1 172 ? 12.904 -5.542 -17.733 1.00 74.50 172 ASP A N 1
ATOM 1392 C CA . ASP A 1 172 ? 11.688 -5.922 -18.460 1.00 74.50 172 ASP A CA 1
ATOM 1393 C C . ASP A 1 172 ? 11.796 -5.752 -19.987 1.00 74.50 172 ASP A C 1
ATOM 1395 O O . ASP A 1 172 ? 10.791 -5.877 -20.683 1.00 74.50 172 ASP A O 1
ATOM 1399 N N . GLY A 1 173 ? 12.999 -5.484 -20.511 1.00 76.00 173 GLY A N 1
ATOM 1400 C CA . GLY A 1 173 ? 13.269 -5.351 -21.950 1.00 76.00 173 GLY A CA 1
ATOM 1401 C C . GLY A 1 173 ? 12.689 -4.087 -22.593 1.00 76.00 173 GLY A C 1
ATOM 1402 O O . GLY A 1 173 ? 12.848 -3.865 -23.791 1.00 76.00 173 GLY A O 1
ATOM 1403 N N . LYS A 1 174 ? 12.032 -3.214 -21.820 1.00 69.88 174 LYS A N 1
ATOM 1404 C CA . LYS A 1 174 ? 11.393 -2.001 -22.354 1.00 69.88 174 LYS A CA 1
ATOM 1405 C C . LYS A 1 174 ? 12.387 -1.006 -22.943 1.00 69.88 174 LYS A C 1
ATOM 1407 O O . LYS A 1 174 ? 12.013 -0.227 -23.812 1.00 69.88 174 LYS A O 1
ATOM 1412 N N . LEU A 1 175 ? 13.643 -1.041 -22.498 1.00 72.75 175 LEU A N 1
ATOM 1413 C CA . LEU A 1 175 ? 14.693 -0.144 -22.979 1.00 72.75 175 LEU A CA 1
ATOM 1414 C C . LEU A 1 175 ? 15.536 -0.762 -24.107 1.00 72.75 175 LEU A C 1
ATOM 1416 O O . LEU A 1 175 ? 16.491 -0.125 -24.547 1.00 72.75 175 LEU A O 1
ATOM 1420 N N . ASP A 1 176 ? 15.204 -1.959 -24.607 1.00 77.44 176 ASP A N 1
ATOM 1421 C CA . ASP A 1 176 ? 16.016 -2.668 -25.613 1.00 77.44 176 ASP A CA 1
ATOM 1422 C C . ASP A 1 176 ? 16.192 -1.857 -26.902 1.00 77.44 176 ASP A C 1
ATOM 1424 O O . ASP A 1 176 ? 17.303 -1.755 -27.425 1.00 77.44 176 ASP A O 1
ATOM 1428 N N . GLY A 1 177 ? 15.120 -1.217 -27.382 1.00 75.25 177 GLY A N 1
ATOM 1429 C CA . GLY A 1 177 ? 15.183 -0.347 -28.560 1.00 75.25 177 GLY A CA 1
ATOM 1430 C C . GLY A 1 177 ? 16.109 0.854 -28.348 1.00 75.25 177 GLY A C 1
ATOM 1431 O O . GLY A 1 177 ? 16.914 1.191 -29.214 1.00 75.25 177 GLY A O 1
ATOM 1432 N N . PHE A 1 178 ? 16.061 1.457 -27.159 1.00 72.88 178 PHE A N 1
ATOM 1433 C CA . PHE A 1 178 ? 16.890 2.610 -26.817 1.00 72.88 178 PHE A CA 1
ATOM 1434 C C . PHE A 1 178 ? 18.369 2.231 -26.633 1.00 72.88 178 PHE A C 1
ATOM 1436 O O . PHE A 1 178 ? 19.262 2.901 -27.155 1.00 72.88 178 PHE A O 1
ATOM 1443 N N . VAL A 1 179 ? 18.640 1.107 -25.963 1.00 81.81 179 VAL A N 1
ATOM 1444 C CA . VAL A 1 179 ? 19.986 0.527 -25.846 1.00 81.81 179 VAL A CA 1
ATOM 1445 C C . VAL A 1 179 ? 20.550 0.178 -27.227 1.00 81.81 179 VAL A C 1
ATOM 1447 O O . VAL A 1 179 ? 21.729 0.427 -27.486 1.00 81.81 179 VAL A O 1
ATOM 1450 N N . GLY A 1 180 ? 19.722 -0.353 -28.132 1.00 79.12 180 GLY A N 1
ATOM 1451 C CA . GLY A 1 180 ? 20.088 -0.594 -29.529 1.00 79.12 180 GLY A CA 1
ATOM 1452 C C . GLY A 1 180 ? 20.543 0.683 -30.239 1.00 79.12 180 GLY A C 1
ATOM 1453 O O . GLY A 1 180 ? 21.626 0.709 -30.823 1.00 79.12 180 GLY A O 1
ATOM 1454 N N . ASN A 1 181 ? 19.781 1.769 -30.104 1.00 78.31 181 ASN A N 1
ATOM 1455 C CA . ASN A 1 181 ? 20.124 3.065 -30.697 1.00 78.31 181 ASN A CA 1
ATOM 1456 C C . ASN A 1 181 ? 21.434 3.644 -30.137 1.00 78.31 181 ASN A C 1
ATOM 1458 O O . ASN A 1 181 ? 22.266 4.139 -30.897 1.00 78.31 181 ASN A O 1
ATOM 1462 N N . LEU A 1 182 ? 21.666 3.531 -28.825 1.00 80.06 182 LEU A N 1
ATOM 1463 C CA . LEU A 1 182 ? 22.926 3.951 -28.201 1.00 80.06 182 LEU A CA 1
ATOM 1464 C C . LEU A 1 182 ? 24.134 3.153 -28.712 1.00 80.06 182 LEU A C 1
ATOM 1466 O O . LEU A 1 182 ? 25.210 3.723 -28.902 1.00 80.06 182 LEU A O 1
ATOM 1470 N N . LYS A 1 183 ? 23.973 1.846 -28.953 1.00 85.31 183 LYS A N 1
ATOM 1471 C CA . LYS A 1 183 ? 25.030 0.998 -29.531 1.00 85.31 183 LYS A CA 1
ATOM 1472 C C . LYS A 1 183 ? 25.388 1.448 -30.946 1.00 85.31 183 LYS A C 1
ATOM 1474 O O . LYS A 1 183 ? 26.573 1.589 -31.242 1.00 85.31 183 LYS A O 1
ATOM 1479 N N . VAL A 1 184 ? 24.382 1.737 -31.773 1.00 83.12 184 VAL A N 1
ATOM 1480 C CA . VAL A 1 184 ? 24.579 2.273 -33.130 1.00 83.12 184 VAL A CA 1
ATOM 1481 C C . VAL A 1 184 ? 25.295 3.623 -33.083 1.00 83.12 184 VAL A C 1
ATOM 1483 O O . VAL A 1 184 ? 26.279 3.816 -33.794 1.00 83.12 184 VAL A O 1
ATOM 1486 N N . LEU A 1 185 ? 24.867 4.542 -32.208 1.00 78.56 185 LEU A N 1
ATOM 1487 C CA . LEU A 1 185 ? 25.530 5.840 -32.054 1.00 78.56 185 LEU A CA 1
ATOM 1488 C C . LEU A 1 185 ? 26.999 5.672 -31.648 1.00 78.56 185 LEU A C 1
ATOM 1490 O O . LEU A 1 185 ? 27.878 6.275 -32.259 1.00 78.56 185 LEU A O 1
ATOM 1494 N N . LYS A 1 186 ? 27.285 4.816 -30.662 1.00 85.62 186 LYS A N 1
ATOM 1495 C CA . LYS A 1 186 ? 28.660 4.532 -30.237 1.00 85.62 186 LYS A CA 1
ATOM 1496 C C . LYS A 1 186 ? 29.519 4.013 -31.393 1.00 85.62 186 LYS A C 1
ATOM 1498 O O . LYS A 1 186 ? 30.654 4.456 -31.554 1.00 85.62 186 LYS A O 1
ATOM 1503 N N . GLU A 1 187 ? 28.990 3.098 -32.202 1.00 84.38 187 GLU A N 1
ATOM 1504 C CA . GLU A 1 187 ? 29.700 2.559 -33.364 1.00 84.38 187 GLU A CA 1
ATOM 1505 C C . GLU A 1 187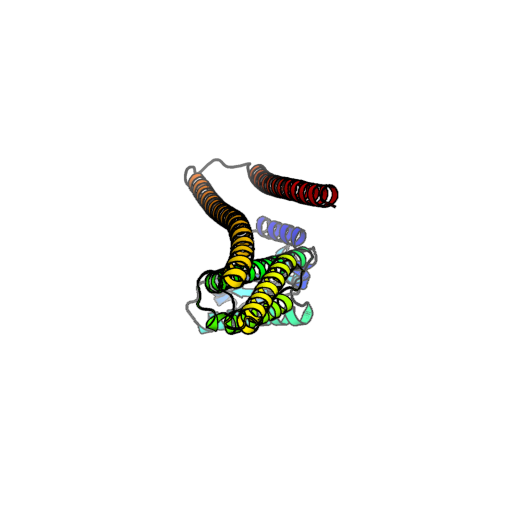 ? 30.024 3.653 -34.394 1.00 84.38 187 GLU A C 1
ATOM 1507 O O . GLU A 1 187 ? 31.133 3.696 -34.930 1.00 84.38 187 GLU A O 1
ATOM 1512 N N . ILE A 1 188 ? 29.096 4.584 -34.628 1.00 78.69 188 ILE A N 1
ATOM 1513 C CA . ILE A 1 188 ? 29.320 5.745 -35.500 1.00 78.69 188 ILE A CA 1
ATOM 1514 C C . ILE A 1 188 ? 30.437 6.636 -34.948 1.00 78.69 188 ILE A C 1
ATOM 1516 O O . ILE A 1 188 ? 31.319 7.045 -35.709 1.00 78.69 188 ILE A O 1
ATOM 1520 N N . ILE A 1 189 ? 30.437 6.910 -33.641 1.00 78.56 189 ILE A N 1
ATOM 1521 C CA . ILE A 1 189 ? 31.480 7.713 -32.984 1.00 78.56 189 ILE A CA 1
ATOM 1522 C C . ILE A 1 189 ? 32.846 7.042 -33.143 1.00 78.56 189 ILE A C 1
ATOM 1524 O O . ILE A 1 189 ? 33.800 7.682 -33.587 1.00 78.56 189 ILE A O 1
ATOM 1528 N N . ASP A 1 190 ? 32.931 5.745 -32.843 1.00 83.25 190 ASP A N 1
ATOM 1529 C CA . ASP A 1 190 ? 34.172 4.974 -32.934 1.00 83.25 190 ASP A CA 1
ATOM 1530 C C . ASP A 1 190 ? 34.706 4.928 -34.374 1.00 83.25 190 ASP A C 1
ATOM 1532 O O . ASP A 1 190 ? 35.906 5.100 -34.608 1.00 83.25 190 ASP A O 1
ATOM 1536 N N . ASN A 1 191 ? 33.823 4.735 -35.357 1.00 80.31 191 ASN A N 1
ATOM 1537 C CA . ASN A 1 191 ? 34.190 4.727 -36.771 1.00 80.31 191 ASN A CA 1
ATOM 1538 C C . ASN A 1 191 ? 34.653 6.108 -37.247 1.00 80.31 191 ASN A C 1
ATOM 1540 O O . ASN A 1 191 ? 35.670 6.206 -37.934 1.00 80.31 191 ASN A O 1
ATOM 1544 N N . THR A 1 192 ? 33.959 7.174 -36.847 1.00 74.00 192 THR A N 1
ATOM 1545 C CA . THR A 1 192 ? 34.336 8.555 -37.181 1.00 74.00 192 THR A CA 1
ATOM 1546 C C . THR A 1 192 ? 35.704 8.889 -36.598 1.00 74.00 192 THR A C 1
ATOM 1548 O O . THR A 1 192 ? 36.580 9.372 -37.314 1.00 74.00 192 THR A O 1
ATOM 1551 N N . PHE A 1 193 ? 35.934 8.543 -35.331 1.00 79.31 193 PHE A N 1
ATOM 1552 C CA . PHE A 1 193 ? 37.217 8.742 -34.669 1.00 79.31 193 PHE A CA 1
ATOM 1553 C C . PHE A 1 193 ? 38.357 8.000 -35.382 1.00 79.31 193 PHE A C 1
ATOM 1555 O O . PHE A 1 193 ? 39.399 8.590 -35.667 1.00 79.31 193 PHE A O 1
ATOM 1562 N N . ARG A 1 194 ? 38.145 6.731 -35.759 1.00 79.75 194 ARG A N 1
ATOM 1563 C CA . ARG A 1 194 ? 39.125 5.944 -36.529 1.00 79.75 194 ARG A CA 1
ATOM 1564 C C . ARG A 1 194 ? 39.446 6.574 -37.881 1.00 79.75 194 ARG A C 1
ATOM 1566 O O . ARG A 1 194 ? 40.613 6.623 -38.261 1.00 79.75 194 ARG A O 1
ATOM 1573 N N . VAL A 1 195 ? 38.438 7.051 -38.612 1.00 73.62 195 VAL A N 1
ATOM 1574 C CA . VAL A 1 195 ? 38.640 7.718 -39.909 1.00 73.62 195 VAL A CA 1
ATOM 1575 C C . VAL A 1 195 ? 39.459 8.994 -39.731 1.00 73.62 195 VAL A C 1
ATOM 1577 O O . VAL A 1 195 ? 40.422 9.198 -40.463 1.00 73.62 195 VAL A O 1
ATOM 1580 N N . VAL A 1 196 ? 39.141 9.812 -38.727 1.00 70.00 196 VAL A N 1
ATOM 1581 C CA . VAL A 1 196 ? 39.891 11.042 -38.436 1.00 70.00 196 VAL A CA 1
ATOM 1582 C C . VAL A 1 196 ? 41.350 10.742 -38.073 1.00 70.00 196 VAL A C 1
ATOM 1584 O O . VAL A 1 196 ? 42.243 11.425 -38.562 1.00 70.00 196 VAL A O 1
ATOM 1587 N N . GLN A 1 197 ? 41.615 9.693 -37.286 1.00 72.62 197 GLN A N 1
ATOM 1588 C CA . GLN A 1 197 ? 42.982 9.306 -36.912 1.00 72.62 197 GLN A CA 1
ATOM 1589 C C . GLN A 1 197 ? 43.807 8.701 -38.057 1.00 72.62 197 GLN A C 1
ATOM 1591 O O . GLN A 1 197 ? 45.034 8.756 -38.022 1.00 72.62 197 GLN A O 1
ATOM 1596 N N . THR A 1 198 ? 43.159 8.077 -39.044 1.00 68.44 198 THR A N 1
ATOM 1597 C CA . THR A 1 198 ? 43.843 7.318 -40.108 1.00 68.44 198 THR A CA 1
ATOM 1598 C C . THR A 1 198 ? 44.057 8.105 -41.395 1.00 68.44 198 THR A C 1
ATOM 1600 O O . THR A 1 198 ? 44.733 7.599 -42.287 1.00 68.44 198 THR A O 1
ATOM 1603 N N . LEU A 1 199 ? 43.519 9.322 -41.515 1.00 61.56 199 LEU A N 1
ATOM 1604 C CA . LEU A 1 199 ? 43.743 10.189 -42.671 1.00 61.56 199 LEU A CA 1
ATOM 1605 C C . LEU A 1 199 ? 45.138 10.843 -42.580 1.00 61.56 199 LEU A C 1
ATOM 1607 O O . LEU A 1 199 ? 45.327 11.730 -41.748 1.00 61.56 199 LEU A O 1
ATOM 1611 N N . PRO A 1 200 ? 46.112 10.478 -43.443 1.00 55.03 200 PRO A N 1
ATOM 1612 C CA . PRO A 1 200 ? 47.337 11.256 -43.587 1.00 55.03 200 PRO A CA 1
ATOM 1613 C C . PRO A 1 200 ? 46.982 12.640 -44.144 1.00 55.03 200 PRO A C 1
ATOM 1615 O O . PRO A 1 200 ? 45.955 12.811 -44.807 1.00 55.03 200 PRO A O 1
ATOM 1618 N N . GLU A 1 201 ? 47.843 13.636 -43.935 1.00 54.81 201 GLU A N 1
ATOM 1619 C CA . GLU A 1 201 ? 47.619 15.009 -44.412 1.00 54.81 201 GLU A CA 1
ATOM 1620 C C . GLU A 1 201 ? 47.456 15.150 -45.942 1.00 54.81 201 GLU A C 1
ATOM 1622 O O . GLU A 1 201 ? 47.062 16.206 -46.438 1.00 54.81 201 GLU A O 1
ATOM 1627 N N . GLU A 1 202 ? 47.682 14.086 -46.710 1.00 49.75 202 GLU A N 1
ATOM 1628 C CA . GLU A 1 202 ? 47.728 14.124 -48.164 1.00 49.75 202 GLU A CA 1
ATOM 1629 C C . GLU A 1 202 ? 46.376 13.847 -48.839 1.00 49.75 202 GLU A C 1
ATOM 1631 O O . GLU A 1 202 ? 45.868 12.725 -48.902 1.00 49.75 202 GLU A O 1
ATOM 1636 N N . GLY A 1 203 ? 45.834 14.897 -49.460 1.00 52.91 203 GLY A N 1
ATOM 1637 C CA . GLY A 1 203 ? 44.903 14.779 -50.580 1.00 52.91 203 GLY A CA 1
ATOM 1638 C C . GLY A 1 203 ? 43.560 15.459 -50.351 1.00 52.91 203 GLY A C 1
ATOM 1639 O O . GLY A 1 203 ? 42.560 14.815 -50.034 1.00 52.91 203 GLY A O 1
ATOM 1640 N N . ASP A 1 204 ? 43.511 16.751 -50.658 1.00 58.22 204 ASP A N 1
ATOM 1641 C CA . ASP A 1 204 ? 42.334 17.631 -50.599 1.00 58.22 204 ASP A CA 1
ATOM 1642 C C . ASP A 1 204 ? 41.079 17.056 -51.313 1.00 58.22 204 ASP A C 1
ATOM 1644 O O . ASP A 1 204 ? 39.936 17.303 -50.932 1.00 58.22 204 ASP A O 1
ATOM 1648 N N . LYS A 1 205 ? 41.275 16.186 -52.317 1.00 59.84 205 LYS A N 1
ATOM 1649 C CA . LYS A 1 205 ? 40.193 15.467 -53.021 1.00 59.84 205 LYS A CA 1
ATOM 1650 C C . LYS A 1 205 ? 39.626 14.267 -52.252 1.00 59.84 205 LYS A C 1
ATOM 1652 O O . LYS A 1 205 ? 38.419 14.043 -52.308 1.00 59.84 205 LYS A O 1
ATOM 1657 N N . ARG A 1 206 ? 40.459 13.493 -51.540 1.00 57.75 206 ARG A N 1
ATOM 1658 C CA . ARG A 1 206 ? 39.972 12.394 -50.680 1.00 57.75 206 ARG A CA 1
ATOM 1659 C C . ARG A 1 206 ? 39.299 12.953 -49.432 1.00 57.75 206 ARG A C 1
ATOM 1661 O O . ARG A 1 206 ? 38.262 12.424 -49.051 1.00 57.75 206 ARG A O 1
ATOM 1668 N N . ARG A 1 207 ? 39.812 14.065 -48.886 1.00 60.00 207 ARG A N 1
ATOM 1669 C CA . ARG A 1 207 ? 39.153 14.816 -47.807 1.00 60.00 207 ARG A CA 1
ATOM 1670 C C . ARG A 1 207 ? 37.731 15.209 -48.197 1.00 60.00 207 ARG A C 1
ATOM 1672 O O . ARG A 1 207 ? 36.806 14.801 -47.512 1.00 60.00 207 ARG A O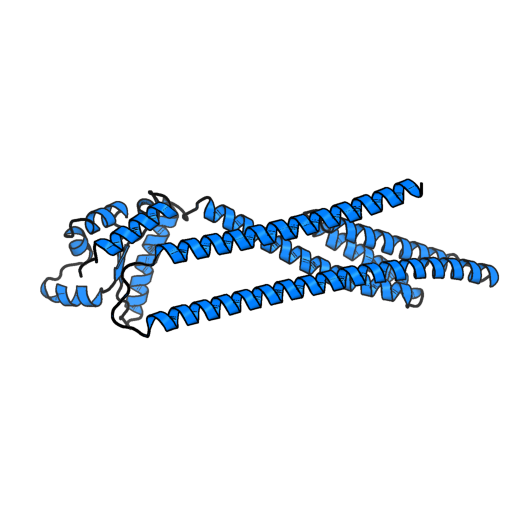 1
ATOM 1679 N N . LYS A 1 208 ? 37.530 15.857 -49.351 1.00 68.75 208 LYS A N 1
ATOM 1680 C CA . LYS A 1 208 ? 36.184 16.239 -49.826 1.00 68.75 208 LYS A CA 1
ATOM 1681 C C . LYS A 1 208 ? 35.228 15.056 -50.003 1.00 68.75 208 LYS A C 1
ATOM 1683 O O . LYS A 1 208 ? 34.066 15.163 -49.631 1.00 68.75 208 LYS A O 1
ATOM 1688 N N . LEU A 1 209 ? 35.694 13.924 -50.539 1.00 70.06 209 LEU A N 1
ATOM 1689 C CA . LEU A 1 209 ? 34.831 12.755 -50.745 1.00 70.06 209 LEU A CA 1
ATOM 1690 C C . LEU A 1 209 ? 34.442 12.070 -49.426 1.00 70.06 209 LEU A C 1
ATOM 1692 O O . LEU A 1 209 ? 33.300 11.641 -49.271 1.00 70.06 209 LEU A O 1
ATOM 1696 N N . THR A 1 210 ? 35.377 11.963 -48.481 1.00 59.62 210 THR A N 1
ATOM 1697 C CA . THR A 1 210 ? 35.100 11.406 -47.151 1.00 59.62 210 THR A CA 1
ATOM 1698 C C . THR A 1 210 ? 34.224 12.357 -46.336 1.00 59.62 210 THR A C 1
ATOM 1700 O O . THR A 1 210 ? 33.277 11.890 -45.711 1.00 59.62 210 THR A O 1
ATOM 1703 N N . GLN A 1 211 ? 34.456 13.672 -46.434 1.00 64.06 211 GLN A N 1
ATOM 1704 C CA . GLN A 1 211 ? 33.608 14.708 -45.840 1.00 64.06 211 GLN A CA 1
ATOM 1705 C C . GLN A 1 211 ? 32.173 14.603 -46.367 1.00 64.06 211 GLN A C 1
ATOM 1707 O O . GLN A 1 211 ? 31.258 14.453 -45.577 1.00 64.06 211 GLN A O 1
ATOM 1712 N N . MET A 1 212 ? 31.968 14.522 -47.689 1.00 68.69 212 MET A N 1
ATOM 1713 C CA . MET A 1 212 ? 30.622 14.373 -48.267 1.00 68.69 212 MET A CA 1
ATOM 1714 C C . MET A 1 212 ? 29.909 13.085 -47.826 1.00 68.69 212 MET A C 1
ATOM 1716 O O . MET A 1 212 ? 28.691 13.083 -47.649 1.00 68.69 212 MET A O 1
ATOM 1720 N N . LYS A 1 213 ? 30.635 11.970 -47.658 1.00 70.75 213 LYS A N 1
ATOM 1721 C CA . LYS A 1 213 ? 30.044 10.722 -47.143 1.00 70.75 213 LYS A CA 1
ATOM 1722 C C . LYS A 1 213 ? 29.662 10.839 -45.670 1.00 70.75 213 LYS A C 1
ATOM 1724 O O . LYS A 1 213 ? 28.600 10.340 -45.297 1.00 70.75 213 LYS A O 1
ATOM 1729 N N . LEU A 1 214 ? 30.512 11.485 -44.874 1.00 63.25 214 LEU A N 1
ATOM 1730 C CA . LEU A 1 214 ? 30.274 11.737 -43.459 1.00 63.25 214 LEU A CA 1
ATOM 1731 C C . LEU A 1 214 ? 29.099 12.703 -43.275 1.00 63.25 214 LEU A C 1
ATOM 1733 O O . LEU A 1 214 ? 28.167 12.368 -42.557 1.00 63.25 214 LEU A O 1
ATOM 1737 N N . ASP A 1 215 ? 29.066 13.810 -44.017 1.00 67.69 215 ASP A N 1
ATOM 1738 C CA . ASP A 1 215 ? 27.966 14.780 -44.030 1.00 67.69 215 ASP A CA 1
ATOM 1739 C C . ASP A 1 215 ? 26.643 14.113 -44.428 1.00 67.69 215 ASP A C 1
ATOM 1741 O O . ASP A 1 215 ? 25.610 14.352 -43.813 1.00 67.69 215 ASP A O 1
ATOM 1745 N N . GLY A 1 216 ? 26.663 13.201 -45.408 1.00 72.50 216 GLY A N 1
ATOM 1746 C CA . GLY A 1 216 ? 25.478 12.430 -45.791 1.00 72.50 216 GLY A CA 1
ATOM 1747 C C . GLY A 1 216 ? 25.011 11.434 -44.721 1.00 72.50 216 GLY A C 1
ATOM 1748 O O . GLY A 1 216 ? 23.812 11.194 -44.591 1.00 72.50 216 GLY A O 1
ATOM 1749 N N . GLN A 1 217 ? 25.928 10.835 -43.954 1.00 63.69 217 GLN A N 1
ATOM 1750 C CA . GLN A 1 217 ? 25.575 9.997 -42.799 1.00 63.69 217 GLN A CA 1
ATOM 1751 C C . GLN A 1 217 ? 25.034 10.840 -41.642 1.00 63.69 217 GLN A C 1
ATOM 1753 O O . GLN A 1 217 ? 24.018 10.475 -41.054 1.00 63.69 217 GLN A O 1
ATOM 1758 N N . ILE A 1 218 ? 25.661 11.986 -41.381 1.00 58.38 218 ILE A N 1
ATOM 1759 C CA . ILE A 1 218 ? 25.232 12.982 -40.401 1.00 58.38 218 ILE A CA 1
ATOM 1760 C C . ILE A 1 218 ? 23.820 13.477 -40.721 1.00 58.38 218 ILE A C 1
ATOM 1762 O O . ILE A 1 218 ? 22.977 13.499 -39.831 1.00 58.38 218 ILE A O 1
ATOM 1766 N N . HIS A 1 219 ? 23.527 13.800 -41.982 1.00 70.75 219 HIS A N 1
ATOM 1767 C CA . HIS A 1 219 ? 22.214 14.298 -42.387 1.00 70.75 219 HIS A CA 1
ATOM 1768 C C . HIS A 1 219 ? 21.112 13.257 -42.162 1.00 70.75 219 HIS A C 1
ATOM 1770 O O . HIS A 1 219 ? 20.105 13.550 -41.529 1.00 70.75 219 HIS A O 1
ATOM 1776 N N . ARG A 1 220 ? 21.348 11.998 -42.559 1.00 68.56 220 ARG A N 1
ATOM 1777 C CA . ARG A 1 220 ? 20.400 10.900 -42.292 1.00 68.56 220 ARG A CA 1
ATOM 1778 C C . ARG A 1 220 ? 20.168 10.670 -40.799 1.00 68.56 220 ARG A C 1
ATOM 1780 O O . ARG A 1 220 ? 19.066 10.318 -40.389 1.00 68.56 220 ARG A O 1
ATOM 1787 N N . MET A 1 221 ? 21.206 10.846 -39.986 1.00 55.06 221 MET A N 1
ATOM 1788 C CA . MET A 1 221 ? 21.099 10.711 -38.536 1.00 55.06 221 MET A CA 1
ATOM 1789 C C . MET A 1 221 ? 20.332 11.886 -37.922 1.00 55.06 221 MET A C 1
ATOM 1791 O O . MET A 1 221 ? 19.510 11.669 -37.039 1.00 55.06 221 MET A O 1
ATOM 1795 N N . HIS A 1 222 ? 20.540 13.103 -38.428 1.00 66.81 222 HIS A N 1
ATOM 1796 C CA . HIS A 1 222 ? 19.766 14.280 -38.046 1.00 66.81 222 HIS A CA 1
ATOM 1797 C C . HIS A 1 222 ? 18.273 14.095 -38.353 1.00 66.81 222 HIS A C 1
ATOM 1799 O O . HIS A 1 222 ? 17.444 14.330 -37.478 1.00 66.81 222 HIS A O 1
ATOM 1805 N N . ASP A 1 223 ? 17.929 13.583 -39.538 1.00 68.75 223 ASP A N 1
ATOM 1806 C CA . ASP A 1 223 ? 16.539 13.297 -39.919 1.00 68.75 223 ASP A CA 1
ATOM 1807 C C . ASP A 1 223 ? 15.900 12.246 -38.998 1.00 68.75 223 ASP A C 1
ATOM 1809 O O . ASP A 1 223 ? 14.773 12.411 -38.523 1.00 68.75 223 ASP A O 1
ATOM 1813 N N . HIS A 1 224 ? 16.638 11.179 -38.671 1.00 59.41 224 HIS A N 1
ATOM 1814 C CA . HIS A 1 224 ? 16.171 10.185 -37.706 1.00 59.41 224 HIS A CA 1
ATOM 1815 C C . HIS A 1 224 ? 15.979 10.773 -36.308 1.00 59.41 224 HIS A C 1
ATOM 1817 O O . HIS A 1 224 ? 14.991 10.463 -35.642 1.00 59.41 224 HIS A O 1
ATOM 1823 N N . VAL A 1 225 ? 16.872 11.649 -35.864 1.00 55.66 225 VAL A N 1
ATOM 1824 C CA . VAL A 1 225 ? 16.761 12.297 -34.555 1.00 55.66 225 VAL A CA 1
ATOM 1825 C C . VAL A 1 225 ? 15.568 13.241 -34.512 1.00 55.66 225 VAL A C 1
ATOM 1827 O O . VAL A 1 225 ? 14.825 13.202 -33.537 1.00 55.66 225 VAL A O 1
ATOM 1830 N N . GLN A 1 226 ? 15.306 14.005 -35.575 1.00 68.56 226 GLN A N 1
ATOM 1831 C CA . GLN A 1 226 ? 14.084 14.805 -35.663 1.00 68.56 226 GLN A CA 1
ATOM 1832 C C . GLN A 1 226 ? 12.827 13.931 -35.612 1.00 68.56 226 GLN A C 1
ATOM 1834 O O . GLN A 1 226 ? 11.865 14.291 -34.935 1.00 68.56 226 GLN A O 1
ATOM 1839 N N . SER A 1 227 ? 12.836 12.760 -36.258 1.00 65.50 227 SER A N 1
ATOM 1840 C CA . SER A 1 227 ? 11.708 11.824 -36.167 1.00 65.50 227 SER A CA 1
ATOM 1841 C C . SER A 1 227 ? 11.496 11.301 -34.738 1.00 65.50 227 SER A C 1
ATOM 1843 O O . SER A 1 227 ? 10.363 11.219 -34.269 1.00 65.50 227 SER A O 1
ATOM 1845 N N . LEU A 1 228 ? 12.577 11.030 -33.997 1.00 54.06 228 LEU A N 1
ATOM 1846 C CA . LEU A 1 228 ? 12.505 10.627 -32.590 1.00 54.06 228 LEU A CA 1
ATOM 1847 C C . LEU A 1 228 ? 12.061 11.780 -31.682 1.00 54.06 228 LEU A C 1
ATOM 1849 O O . LEU A 1 228 ? 11.292 11.559 -30.750 1.00 54.06 228 LEU A O 1
ATOM 1853 N N . GLU A 1 229 ? 12.493 13.010 -31.958 1.00 60.44 229 GLU A N 1
ATOM 1854 C CA . GLU A 1 229 ? 12.085 14.202 -31.211 1.00 60.44 229 GLU A CA 1
ATOM 1855 C C . GLU A 1 229 ? 10.596 14.512 -31.423 1.00 60.44 229 GLU A C 1
ATOM 1857 O O . GLU A 1 229 ? 9.906 14.905 -30.481 1.00 60.44 229 GLU A O 1
ATOM 1862 N N . GLN A 1 230 ? 10.062 14.265 -32.623 1.00 66.06 230 GLN A N 1
ATOM 1863 C CA . GLN A 1 230 ? 8.621 14.323 -32.880 1.00 66.06 230 GLN A CA 1
ATOM 1864 C C . GLN A 1 230 ? 7.857 13.299 -32.034 1.00 66.06 230 GLN A C 1
ATOM 1866 O O . GLN A 1 230 ? 6.919 13.680 -31.333 1.00 66.06 230 GLN A O 1
ATOM 1871 N N . VAL A 1 231 ? 8.300 12.037 -32.021 1.00 58.62 231 VAL A N 1
ATOM 1872 C CA . VAL A 1 231 ? 7.687 10.977 -31.199 1.00 58.62 231 VAL A CA 1
ATOM 1873 C C . VAL A 1 231 ? 7.773 11.311 -29.705 1.00 58.62 231 VAL A C 1
ATOM 1875 O O . VAL A 1 231 ? 6.790 11.177 -28.976 1.00 58.62 231 VAL A O 1
ATOM 1878 N N . TYR A 1 232 ? 8.918 11.810 -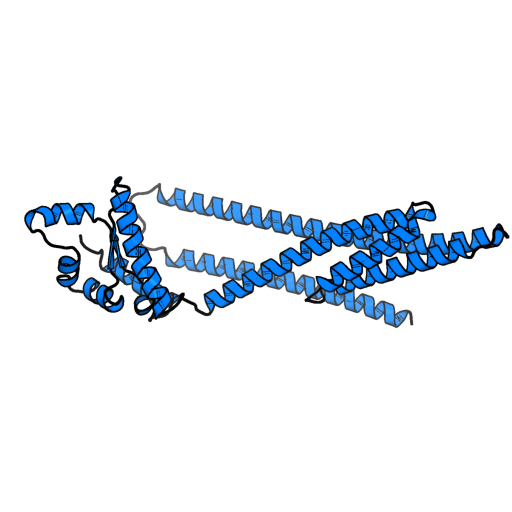29.236 1.00 59.62 232 TYR A N 1
ATOM 1879 C CA . TYR A 1 232 ? 9.106 12.231 -27.847 1.00 59.62 232 TYR A CA 1
ATOM 1880 C C . TYR A 1 232 ? 8.181 13.391 -27.465 1.00 59.62 232 TYR A C 1
ATOM 1882 O O . TYR A 1 232 ? 7.531 13.355 -26.418 1.00 59.62 232 TYR A O 1
ATOM 1890 N N . ASN A 1 233 ? 8.083 14.419 -28.308 1.00 66.00 233 ASN A N 1
ATOM 1891 C CA . ASN A 1 233 ? 7.196 15.551 -28.060 1.00 66.00 233 ASN A CA 1
ATOM 1892 C C . ASN A 1 233 ? 5.725 15.123 -28.050 1.00 66.00 233 ASN A C 1
ATOM 1894 O O . ASN A 1 233 ? 4.956 15.619 -27.223 1.00 66.00 233 ASN A O 1
ATOM 1898 N N . GLU A 1 234 ? 5.345 14.167 -28.898 1.00 66.19 234 GLU A N 1
ATOM 1899 C CA . GLU A 1 234 ? 4.009 13.580 -28.894 1.00 66.19 234 GLU A CA 1
ATOM 1900 C C . GLU A 1 234 ? 3.732 12.813 -27.591 1.00 66.19 234 GLU A C 1
ATOM 1902 O O . GLU A 1 234 ? 2.709 13.041 -26.943 1.00 66.19 234 GLU A O 1
ATOM 1907 N N . LEU A 1 235 ? 4.671 11.977 -27.133 1.00 54.38 235 LEU A N 1
ATOM 1908 C CA . LEU A 1 235 ? 4.576 11.263 -25.854 1.00 54.38 235 LEU A CA 1
ATOM 1909 C C . LEU A 1 235 ? 4.482 12.226 -24.664 1.00 54.38 235 LEU A C 1
ATOM 1911 O O . LEU A 1 235 ? 3.631 12.061 -23.788 1.00 54.38 235 LEU A O 1
ATOM 1915 N N . LYS A 1 236 ? 5.303 13.277 -24.654 1.00 69.50 236 LYS A N 1
ATOM 1916 C CA . LYS A 1 236 ? 5.295 14.326 -23.627 1.00 69.50 236 LYS A CA 1
ATOM 1917 C C . LYS A 1 236 ? 3.976 15.090 -23.610 1.00 69.50 236 LYS A C 1
ATOM 1919 O O . LYS A 1 236 ? 3.455 15.401 -22.535 1.00 69.50 236 LYS A O 1
ATOM 1924 N N . TRP A 1 237 ? 3.417 15.380 -24.784 1.00 68.50 237 TRP A N 1
ATOM 1925 C CA . TRP A 1 237 ? 2.108 16.011 -24.909 1.00 68.50 237 TRP A CA 1
ATOM 1926 C C . TRP A 1 237 ? 1.001 15.091 -24.386 1.00 68.50 237 TRP A C 1
ATOM 1928 O O . TRP A 1 237 ? 0.219 15.518 -23.538 1.00 68.50 237 TRP A O 1
ATOM 1938 N N . ARG A 1 238 ? 1.002 13.806 -24.771 1.00 60.56 238 ARG A N 1
ATOM 1939 C CA . ARG A 1 238 ? 0.061 12.791 -24.262 1.00 60.56 238 ARG A CA 1
ATOM 1940 C C . ARG A 1 238 ? 0.151 12.633 -22.744 1.00 60.56 238 ARG A C 1
ATOM 1942 O O . ARG A 1 238 ? -0.872 12.561 -22.074 1.00 60.56 238 ARG A O 1
ATOM 1949 N N . GLN A 1 239 ? 1.352 12.652 -22.169 1.00 57.47 239 GLN A N 1
ATOM 1950 C CA . GLN A 1 239 ? 1.542 12.541 -20.722 1.00 57.47 239 GLN A CA 1
ATOM 1951 C C . GLN A 1 239 ? 1.036 13.782 -19.969 1.00 57.47 239 GLN A C 1
ATOM 1953 O O . GLN A 1 239 ? 0.473 13.664 -18.878 1.00 57.47 239 GLN A O 1
ATOM 1958 N N . ARG A 1 240 ? 1.213 14.982 -20.539 1.00 66.31 240 ARG A N 1
ATOM 1959 C CA . ARG A 1 240 ? 0.626 16.220 -20.001 1.00 66.31 240 ARG A CA 1
ATOM 1960 C C . ARG A 1 240 ? -0.892 16.223 -20.122 1.00 66.31 240 ARG A C 1
ATOM 1962 O O . ARG A 1 240 ? -1.541 16.636 -19.168 1.00 66.31 240 ARG A O 1
ATOM 1969 N N . ALA A 1 241 ? -1.438 15.735 -21.235 1.00 67.50 241 ALA A N 1
ATOM 1970 C CA . ALA A 1 241 ? -2.874 15.566 -21.418 1.00 67.50 241 ALA A CA 1
ATOM 1971 C C . ALA A 1 241 ? -3.442 14.602 -20.368 1.00 67.50 241 ALA A C 1
ATOM 1973 O O . ALA A 1 241 ? -4.354 14.983 -19.647 1.00 67.50 241 ALA A O 1
ATOM 1974 N N . LEU A 1 242 ? -2.812 13.440 -20.154 1.00 59.34 242 LEU A N 1
ATOM 1975 C CA . LEU A 1 242 ? -3.222 12.485 -19.118 1.00 59.34 242 LEU A CA 1
ATOM 1976 C C . LEU A 1 242 ? -3.166 13.088 -17.706 1.00 59.34 242 LEU A C 1
ATOM 1978 O O . LEU A 1 242 ? -4.074 12.887 -16.906 1.00 59.34 242 LEU A O 1
ATOM 1982 N N . LYS A 1 243 ? -2.105 13.843 -17.381 1.00 60.47 243 LYS A N 1
ATOM 1983 C CA . LYS A 1 243 ? -1.992 14.547 -16.090 1.00 60.47 243 LYS A CA 1
ATOM 1984 C C . LYS A 1 243 ? -3.056 15.638 -15.947 1.00 60.47 243 LYS A C 1
ATOM 1986 O O . LYS A 1 243 ? -3.624 15.779 -14.870 1.00 60.47 243 LYS A O 1
ATOM 1991 N N . GLY A 1 244 ? -3.331 16.393 -17.009 1.00 65.56 244 GLY A N 1
ATOM 1992 C CA . GLY A 1 244 ? -4.375 17.417 -17.042 1.00 65.56 244 GLY A CA 1
ATOM 1993 C C . GLY A 1 244 ? -5.773 16.824 -16.883 1.00 65.56 244 GLY A C 1
ATOM 1994 O O . GLY A 1 244 ? -6.557 17.324 -16.081 1.00 65.56 244 GLY A O 1
ATOM 1995 N N . GLU A 1 245 ? -6.055 15.713 -17.562 1.00 59.53 245 GLU A N 1
ATOM 1996 C CA . GLU A 1 245 ? -7.304 14.965 -17.430 1.00 59.53 245 GLU A CA 1
ATOM 1997 C C . GLU A 1 245 ? -7.465 14.397 -16.020 1.00 59.53 245 GLU A C 1
ATOM 1999 O O . GLU A 1 245 ? -8.523 14.572 -15.423 1.00 59.53 245 GLU A O 1
ATOM 2004 N N . LEU A 1 246 ? -6.409 13.829 -15.428 1.00 48.91 246 LEU A N 1
ATOM 2005 C CA . LEU A 1 246 ? -6.433 13.324 -14.052 1.00 48.91 246 LEU A CA 1
ATOM 2006 C C . LEU A 1 246 ? -6.707 14.441 -13.031 1.00 48.91 246 LEU A C 1
ATOM 2008 O O . LEU A 1 246 ? -7.495 14.256 -12.105 1.00 48.91 246 LEU A O 1
ATOM 2012 N N . VAL A 1 247 ? -6.094 15.614 -13.215 1.00 56.34 247 VAL A N 1
ATOM 2013 C CA . VAL A 1 247 ? -6.336 16.799 -12.375 1.00 56.34 247 VAL A CA 1
ATOM 2014 C C . VAL A 1 247 ? -7.757 17.328 -12.577 1.00 56.34 247 VAL A C 1
ATOM 2016 O O . VAL A 1 247 ? -8.419 17.675 -11.603 1.00 56.34 247 VAL A O 1
ATOM 2019 N N . SER A 1 248 ? -8.262 17.339 -13.812 1.00 56.75 248 SER A N 1
ATOM 2020 C CA . SER A 1 248 ? -9.633 17.766 -14.109 1.00 56.75 248 SER A CA 1
ATOM 2021 C C . SER A 1 248 ? -10.683 16.793 -13.565 1.00 56.75 248 SER A C 1
ATOM 2023 O O . SER A 1 248 ? -11.691 17.238 -13.030 1.00 56.75 248 SER A O 1
ATOM 2025 N N . ALA A 1 249 ? -10.424 15.482 -13.604 1.00 53.16 249 ALA A N 1
ATOM 2026 C CA . ALA A 1 249 ? -11.284 14.448 -13.041 1.00 53.16 249 ALA A CA 1
ATOM 2027 C C . ALA A 1 249 ? -11.276 14.490 -11.507 1.00 53.16 249 ALA A C 1
ATOM 2029 O O . ALA A 1 249 ? -12.328 14.367 -10.883 1.00 53.16 249 ALA A O 1
ATOM 2030 N N . ALA A 1 250 ? -10.116 14.744 -10.891 1.00 47.53 250 ALA A N 1
ATOM 2031 C CA . ALA A 1 250 ? -10.015 14.986 -9.453 1.00 47.53 250 ALA A CA 1
ATOM 2032 C C . ALA A 1 250 ? -10.760 16.269 -9.038 1.00 47.53 250 ALA A C 1
ATOM 2034 O O . ALA A 1 250 ? -11.485 16.263 -8.045 1.00 47.53 250 ALA A O 1
ATOM 2035 N N . ALA A 1 251 ? -10.652 17.345 -9.825 1.00 45.19 251 ALA A N 1
ATOM 2036 C CA . ALA A 1 251 ? -11.387 18.586 -9.596 1.00 45.19 251 ALA A CA 1
ATOM 2037 C C . ALA A 1 251 ? -12.903 18.409 -9.792 1.00 45.19 251 ALA A C 1
ATOM 2039 O O . ALA A 1 251 ? -13.676 18.886 -8.965 1.00 45.19 251 ALA A O 1
ATOM 2040 N N . LEU A 1 252 ? -13.347 17.676 -10.820 1.00 48.53 252 LEU A N 1
ATOM 2041 C CA . LEU A 1 252 ? -14.763 17.345 -11.016 1.00 48.53 252 LEU A CA 1
ATOM 2042 C C . LEU A 1 252 ? -15.301 16.471 -9.878 1.00 48.53 252 LEU A C 1
ATOM 2044 O O . LEU A 1 252 ? -16.410 16.711 -9.408 1.00 48.53 252 LEU A O 1
ATOM 2048 N N . GLY A 1 253 ? -14.511 15.506 -9.399 1.00 46.53 253 GLY A N 1
ATOM 2049 C CA . GLY A 1 253 ? -14.850 14.689 -8.233 1.00 46.53 253 GLY A CA 1
ATOM 2050 C C . GLY A 1 253 ? -14.988 15.523 -6.956 1.00 46.53 253 GLY A C 1
ATOM 2051 O O . GLY A 1 253 ? -15.934 15.332 -6.197 1.00 46.53 253 GLY A O 1
ATOM 2052 N N . MET A 1 254 ? -14.110 16.511 -6.752 1.00 44.25 254 MET A N 1
ATOM 2053 C CA . MET A 1 254 ? -14.210 17.462 -5.636 1.00 44.25 254 MET A CA 1
ATOM 2054 C C . MET A 1 254 ? -15.414 18.408 -5.765 1.00 44.25 254 MET A C 1
ATOM 2056 O O . MET A 1 254 ? -16.075 18.700 -4.769 1.00 44.25 254 MET A O 1
ATOM 2060 N N . VAL A 1 255 ? -15.753 18.857 -6.978 1.00 50.38 255 VAL A N 1
ATOM 2061 C CA . VAL A 1 255 ? -16.945 19.687 -7.230 1.00 50.38 255 VAL A CA 1
ATOM 2062 C C . VAL A 1 255 ? -18.235 18.878 -7.052 1.00 50.38 255 VAL A C 1
ATOM 2064 O O . VAL A 1 255 ? -19.191 19.391 -6.474 1.00 50.38 255 VAL A O 1
ATOM 2067 N N . GLN A 1 256 ? -18.269 17.607 -7.466 1.00 45.69 256 GLN A N 1
ATOM 2068 C CA . GLN A 1 256 ? -19.408 16.718 -7.214 1.00 45.69 256 GLN A CA 1
ATOM 2069 C C . GLN A 1 256 ? -19.559 16.377 -5.726 1.00 45.69 256 GLN A C 1
ATOM 2071 O O . GLN A 1 256 ? -20.681 16.389 -5.229 1.00 45.69 256 GLN A O 1
ATOM 2076 N N . ALA A 1 257 ? -18.465 16.163 -4.989 1.00 44.69 257 ALA A N 1
ATOM 2077 C CA . ALA A 1 257 ? -18.515 15.961 -3.539 1.00 44.69 257 ALA A CA 1
ATOM 2078 C C . ALA A 1 257 ? -19.045 17.205 -2.797 1.00 44.69 257 ALA A C 1
ATOM 2080 O O . ALA A 1 257 ? -19.879 17.079 -1.900 1.00 44.69 257 ALA A O 1
ATOM 2081 N N . ASN A 1 258 ? -18.646 18.411 -3.222 1.00 44.72 258 ASN A N 1
ATOM 2082 C CA . ASN A 1 258 ? -19.154 19.662 -2.651 1.00 44.72 258 ASN A CA 1
ATOM 2083 C C . ASN A 1 258 ? -20.605 19.975 -3.060 1.00 44.72 258 ASN A C 1
ATOM 2085 O O . ASN A 1 258 ? -21.347 20.523 -2.249 1.00 44.72 258 ASN A O 1
ATOM 2089 N N . MET A 1 259 ? -21.053 19.602 -4.267 1.00 38.44 259 MET A N 1
ATOM 2090 C CA . MET A 1 259 ? -22.472 19.723 -4.637 1.00 38.44 259 MET A CA 1
ATOM 2091 C C . MET A 1 259 ? -23.358 18.718 -3.894 1.00 38.44 259 MET A C 1
ATOM 2093 O O . MET A 1 259 ? -24.452 19.082 -3.472 1.00 38.44 259 MET A O 1
ATOM 2097 N N . ILE A 1 260 ? -22.889 17.489 -3.663 1.00 43.97 260 ILE A N 1
ATOM 2098 C CA . ILE A 1 260 ? -23.622 16.502 -2.856 1.00 43.97 260 ILE A CA 1
ATOM 2099 C C . ILE A 1 260 ? -23.702 16.962 -1.391 1.00 43.97 260 ILE A C 1
ATOM 2101 O O . ILE A 1 260 ? -24.766 16.848 -0.794 1.00 43.97 260 ILE A O 1
ATOM 2105 N N . GLY A 1 261 ? -22.641 17.571 -0.846 1.00 39.34 261 GLY A N 1
ATOM 2106 C CA . GLY A 1 261 ? -22.655 18.184 0.490 1.00 39.34 261 GLY A CA 1
ATOM 2107 C C . GLY A 1 261 ? -23.547 19.430 0.619 1.00 39.34 261 GLY A C 1
ATOM 2108 O O . GLY A 1 261 ? -24.045 19.717 1.705 1.00 39.34 261 GLY A O 1
ATOM 2109 N N . ALA A 1 262 ? -23.789 20.160 -0.476 1.00 35.72 262 ALA A N 1
ATOM 2110 C CA . ALA A 1 262 ? -24.680 21.323 -0.486 1.00 35.72 262 ALA A CA 1
ATOM 2111 C C . ALA A 1 262 ? -26.169 20.941 -0.608 1.00 35.72 262 ALA A C 1
ATOM 2113 O O . ALA A 1 262 ? -27.025 21.641 -0.066 1.00 35.72 262 ALA A O 1
ATOM 2114 N N . VAL A 1 263 ? -26.496 19.819 -1.262 1.00 35.88 263 VAL A N 1
ATOM 2115 C CA . VAL A 1 263 ? -27.884 19.327 -1.378 1.00 35.88 263 VAL A CA 1
ATOM 2116 C C . VAL A 1 263 ? -28.391 18.726 -0.058 1.00 35.88 263 VAL A C 1
ATOM 2118 O O . VAL A 1 263 ? -29.583 18.805 0.228 1.00 35.88 263 VAL A O 1
ATOM 2121 N N . THR A 1 264 ? -27.509 18.233 0.817 1.00 42.62 264 THR A N 1
ATOM 2122 C CA . THR A 1 264 ? -27.877 17.762 2.167 1.00 42.62 264 THR A CA 1
ATOM 2123 C C . THR A 1 264 ? -28.138 18.876 3.185 1.00 42.62 264 THR A C 1
ATOM 2125 O O . THR A 1 264 ? -28.612 18.581 4.279 1.00 42.62 264 THR A O 1
ATOM 2128 N N . PHE A 1 265 ? -27.886 20.149 2.851 1.00 37.91 265 PHE A N 1
ATOM 2129 C CA . PHE A 1 265 ? -28.049 21.273 3.787 1.00 37.91 265 PHE A CA 1
ATOM 2130 C C . PHE A 1 265 ? -29.292 22.148 3.543 1.00 37.91 265 PHE A C 1
ATOM 2132 O O . PHE A 1 265 ? -29.537 23.086 4.300 1.00 37.91 265 PHE A O 1
ATOM 2139 N N . LEU A 1 266 ? -30.110 21.844 2.528 1.00 36.53 266 LEU A N 1
ATOM 2140 C CA . LEU A 1 266 ? -31.279 22.652 2.150 1.00 36.53 266 LEU A CA 1
ATOM 2141 C C . LEU A 1 266 ? -32.560 21.816 1.974 1.00 36.53 266 LEU A C 1
ATOM 2143 O O . LEU A 1 266 ? -33.193 21.888 0.930 1.00 36.53 266 LEU A O 1
ATOM 2147 N N . ALA A 1 267 ? -32.954 21.034 2.986 1.00 37.44 267 ALA A N 1
ATOM 2148 C CA . ALA A 1 267 ? -34.362 20.714 3.293 1.00 37.44 267 ALA A CA 1
ATOM 2149 C C . ALA A 1 267 ? -34.454 19.750 4.496 1.00 37.44 267 ALA A C 1
ATOM 2151 O O . ALA A 1 267 ? -34.203 18.553 4.342 1.00 37.44 267 ALA A O 1
ATOM 2152 N N . PRO A 1 268 ? -34.863 20.209 5.693 1.00 38.47 268 PRO A N 1
ATOM 2153 C CA . PRO A 1 268 ? -35.220 19.307 6.776 1.00 38.47 268 PRO A CA 1
ATOM 2154 C C . PRO A 1 268 ? -36.625 18.754 6.505 1.00 38.47 268 PRO A C 1
ATOM 2156 O O . PRO A 1 268 ? -37.624 19.362 6.880 1.00 38.47 268 PRO A O 1
ATOM 2159 N N . GLY A 1 269 ? -36.701 17.611 5.823 1.00 42.34 269 GLY A N 1
ATOM 2160 C CA . GLY A 1 269 ? -37.935 16.824 5.755 1.00 42.34 269 GLY A CA 1
ATOM 2161 C C . GLY A 1 269 ? -38.329 16.334 4.369 1.00 42.34 269 GLY A C 1
ATOM 2162 O O . GLY A 1 269 ? -39.407 16.678 3.907 1.00 42.34 269 GLY A O 1
ATOM 2163 N N . ALA A 1 270 ? -37.485 15.526 3.722 1.00 42.75 270 ALA A N 1
ATOM 2164 C CA . ALA A 1 270 ? -37.910 14.483 2.777 1.00 42.75 270 ALA A CA 1
ATOM 2165 C C . ALA A 1 270 ? -36.687 13.747 2.208 1.00 42.75 270 ALA A C 1
ATOM 2167 O O . ALA A 1 270 ? -36.208 14.131 1.152 1.00 42.75 270 ALA A O 1
ATOM 2168 N N . VAL A 1 271 ? -36.201 12.677 2.850 1.00 38.78 271 VAL A N 1
ATOM 2169 C CA . VAL A 1 271 ? -35.463 11.613 2.136 1.00 38.78 271 VAL A CA 1
ATOM 2170 C C . VAL A 1 271 ? -35.701 10.276 2.842 1.00 38.78 271 VAL A C 1
ATOM 2172 O O . VAL A 1 271 ? -34.953 9.860 3.718 1.00 38.78 271 VAL A O 1
ATOM 2175 N N . VAL A 1 272 ? -36.766 9.593 2.439 1.00 46.94 272 VAL A N 1
ATOM 2176 C CA . VAL A 1 272 ? -36.849 8.131 2.488 1.00 46.94 272 VAL A CA 1
ATOM 2177 C C . VAL A 1 272 ? -36.738 7.695 1.028 1.00 46.94 272 VAL A C 1
ATOM 2179 O O . VAL A 1 272 ? -37.470 8.221 0.195 1.00 46.94 272 VAL A O 1
ATOM 2182 N N . LEU A 1 273 ? -35.815 6.767 0.743 1.00 43.44 273 LEU A N 1
ATOM 2183 C CA . LEU A 1 273 ? -35.503 6.150 -0.562 1.00 43.44 273 LEU A CA 1
ATOM 2184 C C . LEU A 1 273 ? -34.615 6.959 -1.530 1.00 43.44 273 LEU A C 1
ATOM 2186 O O . LEU A 1 273 ? -35.116 7.516 -2.498 1.00 43.44 273 LEU A O 1
ATOM 2190 N N . ALA A 1 274 ? -33.286 6.905 -1.352 1.00 43.84 274 ALA A N 1
ATOM 2191 C CA . ALA A 1 274 ? -32.331 6.760 -2.471 1.00 43.84 274 ALA A CA 1
ATOM 2192 C C . ALA A 1 274 ? -30.862 6.509 -2.025 1.00 43.84 274 ALA A C 1
ATOM 2194 O O . ALA A 1 274 ? -30.030 7.398 -2.195 1.00 43.84 274 ALA A O 1
ATOM 2195 N N . PRO A 1 275 ? -30.473 5.309 -1.537 1.00 40.69 275 PRO A N 1
ATOM 2196 C CA . PRO A 1 275 ? -29.045 4.941 -1.515 1.00 40.69 275 PRO A CA 1
ATOM 2197 C C . PRO A 1 275 ? -28.640 3.974 -2.642 1.00 40.69 275 PRO A C 1
ATOM 2199 O O . PRO A 1 275 ? -27.492 3.974 -3.075 1.00 40.69 275 PRO A O 1
ATOM 2202 N N . LEU A 1 276 ? -29.568 3.180 -3.188 1.00 38.84 276 LEU A N 1
ATOM 2203 C CA . LEU A 1 276 ? -29.224 2.111 -4.143 1.00 38.84 276 LEU A CA 1
ATOM 2204 C C . LEU A 1 276 ? -28.932 2.599 -5.575 1.00 38.84 276 LEU A C 1
ATOM 2206 O O . LEU A 1 276 ? -28.164 1.963 -6.293 1.00 38.84 276 LEU A O 1
ATOM 2210 N N . ALA A 1 277 ? -29.467 3.752 -5.989 1.00 38.50 277 ALA A N 1
ATOM 2211 C CA . ALA A 1 277 ? -29.214 4.288 -7.330 1.00 38.50 277 ALA A CA 1
ATOM 2212 C C . ALA A 1 277 ? -27.799 4.888 -7.473 1.00 38.50 277 ALA A C 1
ATOM 2214 O O . ALA A 1 277 ? -27.149 4.684 -8.499 1.00 38.50 277 ALA A O 1
ATOM 2215 N N . LEU A 1 278 ? -27.284 5.554 -6.430 1.00 40.19 278 LEU A N 1
ATOM 2216 C CA . LEU A 1 278 ? -25.997 6.266 -6.462 1.00 40.19 278 LEU A CA 1
ATOM 2217 C C . LEU A 1 278 ? -24.787 5.324 -6.461 1.00 40.19 278 LEU A C 1
ATOM 2219 O O . LEU A 1 278 ? -23.825 5.569 -7.190 1.00 40.19 278 LEU A O 1
ATOM 2223 N N . VAL A 1 279 ? -24.855 4.212 -5.721 1.00 43.25 279 VAL A N 1
ATOM 2224 C CA . VAL A 1 279 ? -23.797 3.188 -5.742 1.00 43.25 279 VAL A CA 1
ATOM 2225 C C . VAL A 1 279 ? -23.771 2.475 -7.101 1.00 43.25 279 VAL A C 1
ATOM 2227 O O . VAL A 1 279 ? -22.695 2.231 -7.644 1.00 43.25 279 VAL A O 1
ATOM 2230 N N . SER A 1 280 ? -24.938 2.241 -7.721 1.00 41.47 280 SER A N 1
ATOM 2231 C CA . SER A 1 280 ? -25.004 1.659 -9.070 1.00 41.47 280 SER A CA 1
ATOM 2232 C C . SER A 1 280 ? -24.422 2.590 -10.142 1.00 41.47 280 SER A C 1
ATOM 2234 O O . SER A 1 280 ? -23.685 2.127 -11.010 1.00 41.47 280 SER A O 1
ATOM 2236 N N . SER A 1 281 ? -24.658 3.907 -10.049 1.00 41.62 281 SER A N 1
ATOM 2237 C CA . SER A 1 281 ? -24.097 4.887 -10.986 1.00 41.62 281 SER A CA 1
ATOM 2238 C C . SER A 1 281 ? -22.587 5.052 -10.836 1.00 41.62 281 SER A C 1
ATOM 2240 O O . SER A 1 281 ? -21.908 5.216 -11.846 1.00 41.62 281 SER A O 1
ATOM 2242 N N . PHE A 1 282 ? -22.036 4.955 -9.622 1.00 42.78 282 PHE A N 1
ATOM 2243 C CA . PHE A 1 282 ? -20.584 4.981 -9.416 1.00 42.78 282 PHE A CA 1
ATOM 2244 C C . PHE A 1 282 ? -19.895 3.731 -9.972 1.00 42.78 282 PHE A C 1
ATOM 2246 O O . PHE A 1 282 ? -18.847 3.843 -10.609 1.00 42.78 282 PHE A O 1
ATOM 2253 N N . VAL A 1 283 ? -20.502 2.552 -9.803 1.00 48.44 283 VAL A N 1
ATOM 2254 C CA . VAL A 1 283 ? -19.980 1.301 -10.374 1.00 48.44 283 VAL A CA 1
ATOM 2255 C C . VAL A 1 283 ? -20.096 1.302 -11.903 1.00 48.44 283 VAL A C 1
ATOM 2257 O O . VAL A 1 283 ? -19.143 0.913 -12.576 1.00 48.44 283 VAL A O 1
ATOM 2260 N N . LEU A 1 284 ? -21.199 1.809 -12.472 1.00 42.72 284 LEU A N 1
ATOM 2261 C CA . LEU A 1 284 ? -21.343 1.967 -13.925 1.00 42.72 284 LEU A CA 1
ATOM 2262 C C . LEU A 1 284 ? -20.370 2.999 -14.509 1.00 42.72 284 LEU A C 1
ATOM 2264 O O . LEU A 1 284 ? -19.819 2.763 -15.579 1.00 42.72 284 LEU A O 1
ATOM 2268 N N . MET A 1 285 ? -20.125 4.116 -13.817 1.00 41.12 285 MET A N 1
ATOM 2269 C CA . MET A 1 285 ? -19.154 5.130 -14.247 1.00 41.12 285 MET A CA 1
ATOM 2270 C C . MET A 1 285 ? -17.723 4.594 -14.180 1.00 41.12 285 MET A C 1
ATOM 2272 O O . MET A 1 285 ? -16.964 4.768 -15.130 1.00 41.12 285 MET A O 1
ATOM 2276 N N . ALA A 1 286 ? -17.362 3.872 -13.117 1.00 44.03 286 ALA A N 1
ATOM 2277 C CA . ALA A 1 286 ? -16.057 3.224 -13.014 1.00 44.03 286 ALA A CA 1
ATOM 2278 C C . ALA A 1 286 ? -15.869 2.149 -14.099 1.00 44.03 286 ALA A C 1
ATOM 2280 O O . ALA A 1 286 ? -14.818 2.094 -14.734 1.00 44.03 286 ALA A O 1
ATOM 2281 N N . ALA A 1 287 ? -16.900 1.342 -14.375 1.00 42.88 287 ALA A N 1
ATOM 2282 C CA . ALA A 1 287 ? -16.872 0.356 -15.452 1.00 42.88 287 ALA A CA 1
ATOM 2283 C C . ALA A 1 287 ? -16.764 1.016 -16.838 1.00 42.88 287 ALA A C 1
ATOM 2285 O O . ALA A 1 287 ? -15.974 0.564 -17.662 1.00 42.88 287 ALA A O 1
ATOM 2286 N N . ALA A 1 288 ? -17.486 2.112 -17.087 1.00 41.75 288 ALA A N 1
ATOM 2287 C CA . ALA A 1 288 ? -17.403 2.860 -18.340 1.00 41.75 288 ALA A CA 1
ATOM 2288 C C . ALA A 1 288 ? -16.015 3.488 -18.543 1.00 41.75 288 ALA A C 1
ATOM 2290 O O . ALA A 1 288 ? -15.464 3.399 -19.637 1.00 41.75 288 ALA A O 1
ATOM 2291 N N . VAL A 1 289 ? -15.407 4.044 -17.489 1.00 45.91 289 VAL A N 1
ATOM 2292 C CA . VAL A 1 289 ? -14.035 4.575 -17.538 1.00 45.91 289 VAL A CA 1
ATOM 2293 C C . VAL A 1 289 ? -13.032 3.460 -17.833 1.00 45.91 289 VAL A C 1
ATOM 2295 O O . VAL A 1 289 ? -12.170 3.630 -18.690 1.00 45.91 289 VAL A O 1
ATOM 2298 N N . VAL A 1 290 ? -13.172 2.290 -17.204 1.00 49.41 290 VAL A N 1
ATOM 2299 C CA . VAL A 1 290 ? -12.309 1.134 -17.495 1.00 49.41 290 VAL A CA 1
ATOM 2300 C C . VAL A 1 290 ? -12.490 0.657 -18.939 1.00 49.41 290 VAL A C 1
ATOM 2302 O O . VAL A 1 290 ? -11.496 0.398 -19.610 1.00 49.41 290 VAL A O 1
ATOM 2305 N N . VAL A 1 291 ? -13.720 0.595 -19.458 1.00 47.16 291 VAL A N 1
ATOM 2306 C CA . VAL A 1 291 ? -13.989 0.200 -20.852 1.00 47.16 291 VAL A CA 1
ATOM 2307 C C . VAL A 1 291 ? -13.405 1.205 -21.846 1.00 47.16 291 VAL A C 1
ATOM 2309 O O . VAL A 1 291 ? -12.803 0.789 -22.832 1.00 47.16 291 VAL A O 1
ATOM 2312 N N . VAL A 1 292 ? -13.513 2.510 -21.583 1.00 45.19 292 VAL A N 1
ATOM 2313 C CA . VAL A 1 292 ? -12.929 3.557 -22.440 1.00 45.19 292 VAL A CA 1
ATOM 2314 C C . VAL A 1 292 ? -11.401 3.505 -22.410 1.00 45.19 292 VAL A C 1
ATOM 2316 O O . VAL A 1 292 ? -10.772 3.586 -23.462 1.00 45.19 292 VAL A O 1
ATOM 2319 N N . VAL A 1 293 ? -10.793 3.290 -21.239 1.00 46.16 293 VAL A N 1
ATOM 2320 C CA . VAL A 1 293 ? -9.335 3.138 -21.107 1.00 46.16 293 VAL A CA 1
ATOM 2321 C C . VAL A 1 293 ? -8.852 1.874 -21.820 1.00 46.16 293 VAL A C 1
ATOM 2323 O O . VAL A 1 293 ? -7.866 1.925 -22.550 1.00 46.16 293 VAL A O 1
ATOM 2326 N N . VAL A 1 294 ? -9.557 0.749 -21.678 1.00 49.00 294 VAL A N 1
ATOM 2327 C CA . VAL A 1 294 ? -9.216 -0.498 -22.379 1.00 49.00 294 VAL A CA 1
ATOM 2328 C C . VAL A 1 294 ? -9.391 -0.340 -23.890 1.00 49.00 294 VAL A C 1
ATOM 2330 O O . VAL A 1 294 ? -8.507 -0.750 -24.635 1.00 49.00 294 VAL A O 1
ATOM 2333 N N . ALA A 1 295 ? -10.462 0.303 -24.361 1.00 44.56 295 ALA A N 1
ATOM 2334 C CA . ALA A 1 295 ? -10.666 0.576 -25.783 1.00 44.56 295 ALA A CA 1
ATOM 2335 C C . ALA A 1 295 ? -9.574 1.497 -26.351 1.00 44.56 295 ALA A C 1
ATOM 2337 O O . ALA A 1 295 ? -9.036 1.210 -27.417 1.00 44.56 295 ALA A O 1
ATOM 2338 N N . ALA A 1 296 ? -9.179 2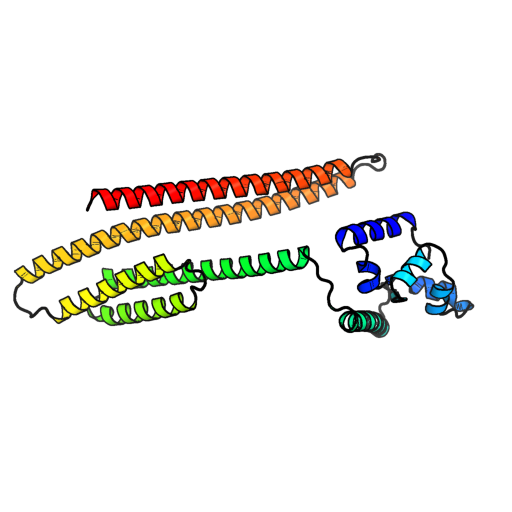.545 -25.622 1.00 43.81 296 ALA A N 1
ATOM 2339 C CA . ALA A 1 296 ? -8.084 3.430 -26.017 1.00 43.81 296 ALA A CA 1
ATOM 2340 C C . ALA A 1 296 ? -6.741 2.685 -26.081 1.00 43.81 296 ALA A C 1
ATOM 2342 O O . ALA A 1 296 ? -5.990 2.849 -27.039 1.00 43.81 296 ALA A O 1
ATOM 2343 N N . VAL A 1 297 ? -6.458 1.805 -25.114 1.00 49.34 297 VAL A N 1
ATOM 2344 C CA . VAL A 1 297 ? -5.258 0.954 -25.135 1.00 49.34 297 VAL A CA 1
ATOM 2345 C C . VAL A 1 297 ? -5.294 -0.020 -26.314 1.00 49.34 297 VAL A C 1
ATOM 2347 O O . VAL A 1 297 ? -4.281 -0.188 -26.983 1.00 49.34 297 VAL A O 1
ATOM 2350 N N . VAL A 1 298 ? -6.446 -0.623 -26.623 1.00 54.44 298 VAL A N 1
ATOM 2351 C CA . VAL A 1 298 ? -6.601 -1.523 -27.778 1.00 54.44 298 VAL A CA 1
ATOM 2352 C C . VAL A 1 298 ? -6.397 -0.779 -29.099 1.00 54.44 298 VAL A C 1
ATOM 2354 O O . VAL A 1 298 ? -5.729 -1.312 -29.980 1.00 54.44 298 VAL A O 1
ATOM 2357 N N . VAL A 1 299 ? -6.899 0.452 -29.233 1.00 51.97 299 VAL A N 1
ATOM 2358 C CA . VAL A 1 299 ? -6.673 1.290 -30.424 1.00 51.97 299 VAL A CA 1
ATOM 2359 C C . VAL A 1 299 ? -5.194 1.651 -30.566 1.00 51.97 299 VAL A C 1
ATOM 2361 O O . VAL A 1 299 ? -4.635 1.476 -31.644 1.00 51.97 299 VAL A O 1
ATOM 2364 N N . VAL A 1 300 ? -4.524 2.047 -29.478 1.00 47.47 300 VAL A N 1
ATOM 2365 C CA . VAL A 1 300 ? -3.083 2.356 -29.495 1.00 47.47 300 VAL A CA 1
ATOM 2366 C C . VAL A 1 300 ? -2.248 1.123 -29.844 1.00 47.47 300 VAL A C 1
ATOM 2368 O O . VAL A 1 300 ? -1.301 1.221 -30.619 1.00 47.47 300 VAL A O 1
ATOM 2371 N N . VAL A 1 301 ? -2.603 -0.052 -29.317 1.00 53.56 301 VAL A N 1
ATOM 2372 C CA . VAL A 1 301 ? -1.927 -1.314 -29.651 1.00 53.56 301 VAL A CA 1
ATOM 2373 C C . VAL A 1 301 ? -2.191 -1.707 -31.107 1.00 53.56 301 VAL A C 1
ATOM 2375 O O . VAL A 1 301 ? -1.266 -2.147 -31.783 1.00 53.56 301 VAL A O 1
ATOM 2378 N N . ALA A 1 302 ? -3.407 -1.513 -31.623 1.00 49.28 302 ALA A N 1
ATOM 2379 C CA . ALA A 1 302 ? -3.731 -1.777 -33.023 1.00 49.28 302 ALA A CA 1
ATOM 2380 C C . ALA A 1 302 ? -2.958 -0.850 -33.976 1.00 49.28 302 ALA A C 1
ATOM 2382 O O . ALA A 1 302 ? -2.406 -1.329 -34.965 1.00 49.28 302 ALA A O 1
ATOM 2383 N N . GLU A 1 303 ? -2.841 0.442 -33.659 1.00 46.84 303 GLU A N 1
ATOM 2384 C CA . GLU A 1 303 ? -2.024 1.385 -34.431 1.00 46.84 303 GLU A CA 1
ATOM 2385 C C . GLU A 1 303 ? -0.533 1.032 -34.369 1.00 46.84 303 GLU A C 1
ATOM 2387 O O . GLU A 1 303 ? 0.133 1.034 -35.404 1.00 46.84 303 GLU A O 1
ATOM 2392 N N . LEU A 1 304 ? -0.013 0.624 -33.203 1.00 46.22 304 LEU A N 1
ATOM 2393 C CA . LEU A 1 304 ? 1.370 0.149 -33.082 1.00 46.22 304 LEU A CA 1
ATOM 2394 C C . LEU A 1 304 ? 1.621 -1.099 -33.935 1.00 46.22 304 LEU A C 1
ATOM 2396 O O . LEU A 1 304 ? 2.653 -1.199 -34.593 1.00 46.22 304 LEU A O 1
ATOM 2400 N N . VAL A 1 305 ? 0.676 -2.043 -33.959 1.00 53.56 305 VAL A N 1
ATOM 2401 C CA . VAL A 1 305 ? 0.774 -3.253 -34.785 1.00 53.56 305 VAL A CA 1
ATOM 2402 C C . VAL A 1 305 ? 0.736 -2.899 -36.272 1.00 53.56 305 VAL A C 1
ATOM 2404 O O . VAL A 1 305 ? 1.523 -3.452 -37.033 1.00 53.56 305 VAL A O 1
ATOM 2407 N N . VAL A 1 306 ? -0.098 -1.947 -36.698 1.00 50.22 306 VAL A N 1
ATOM 2408 C CA . VAL A 1 306 ? -0.129 -1.480 -38.096 1.00 50.22 306 VAL A CA 1
ATOM 2409 C C . VAL A 1 306 ? 1.186 -0.800 -38.486 1.00 50.22 306 VAL A C 1
ATOM 2411 O O . VAL A 1 306 ? 1.704 -1.075 -39.567 1.00 50.22 306 VAL A O 1
ATOM 2414 N N . VAL A 1 307 ? 1.773 0.018 -37.607 1.00 44.09 307 VAL A N 1
ATOM 2415 C CA . VAL A 1 307 ? 3.073 0.671 -37.846 1.00 44.09 307 VAL A CA 1
ATOM 2416 C C . VAL A 1 307 ? 4.208 -0.354 -37.918 1.00 44.09 307 VAL A C 1
ATOM 2418 O O . VAL A 1 307 ? 5.049 -0.277 -38.812 1.00 44.09 307 VAL A O 1
ATOM 2421 N N . VAL A 1 308 ? 4.210 -1.357 -37.037 1.00 40.91 308 VAL A N 1
ATOM 2422 C CA . VAL A 1 308 ? 5.215 -2.432 -37.042 1.00 40.91 308 VAL A CA 1
ATOM 2423 C C . VAL A 1 308 ? 5.066 -3.324 -38.278 1.00 40.91 308 VAL A C 1
ATOM 2425 O O . VAL A 1 308 ? 6.063 -3.648 -38.918 1.00 40.91 308 VAL A O 1
ATOM 2428 N N . VAL A 1 309 ? 3.841 -3.675 -38.678 1.00 41.38 309 VAL A N 1
ATOM 2429 C CA . VAL A 1 309 ? 3.588 -4.458 -39.900 1.00 41.38 309 VAL A CA 1
ATOM 2430 C C . VAL A 1 309 ? 3.971 -3.660 -41.150 1.00 41.38 309 VAL A C 1
ATOM 2432 O O . VAL A 1 309 ? 4.607 -4.214 -42.042 1.00 41.38 309 VAL A O 1
ATOM 2435 N N . ALA A 1 310 ? 3.677 -2.358 -41.204 1.00 35.44 310 ALA A N 1
ATOM 2436 C CA . ALA A 1 310 ? 4.105 -1.494 -42.303 1.00 35.44 310 ALA A CA 1
ATOM 2437 C C . ALA A 1 310 ? 5.638 -1.386 -42.384 1.00 35.44 310 ALA A C 1
ATOM 2439 O O . ALA A 1 310 ? 6.201 -1.504 -43.472 1.00 35.44 310 ALA A O 1
ATOM 2440 N N . ALA A 1 311 ? 6.325 -1.250 -41.246 1.00 36.66 311 ALA A N 1
ATOM 2441 C CA . ALA A 1 311 ? 7.786 -1.225 -41.191 1.00 36.66 311 ALA A CA 1
ATOM 2442 C C . ALA A 1 311 ? 8.409 -2.553 -41.660 1.00 36.66 311 ALA A C 1
ATOM 2444 O O . ALA A 1 311 ? 9.376 -2.547 -42.419 1.00 36.66 311 ALA A O 1
ATOM 2445 N N . VAL A 1 312 ? 7.824 -3.696 -41.284 1.00 34.81 312 VAL A N 1
ATOM 2446 C CA . VAL A 1 312 ? 8.286 -5.024 -41.724 1.00 34.81 312 VAL A CA 1
ATOM 2447 C C . VAL A 1 312 ? 8.039 -5.241 -43.223 1.00 34.81 312 VAL A C 1
ATOM 2449 O O . VAL A 1 312 ? 8.913 -5.763 -43.912 1.00 34.81 312 VAL A O 1
ATOM 2452 N N . VAL A 1 313 ? 6.903 -4.792 -43.766 1.00 32.31 313 VAL A N 1
ATOM 2453 C CA . VAL A 1 313 ? 6.607 -4.881 -45.209 1.00 32.31 313 VAL A CA 1
ATOM 2454 C C . VAL A 1 313 ? 7.568 -4.014 -46.034 1.00 32.31 313 VAL A C 1
ATOM 2456 O O . VAL A 1 313 ? 8.042 -4.454 -47.081 1.00 32.31 313 VAL A O 1
ATOM 2459 N N . VAL A 1 314 ? 7.934 -2.824 -45.549 1.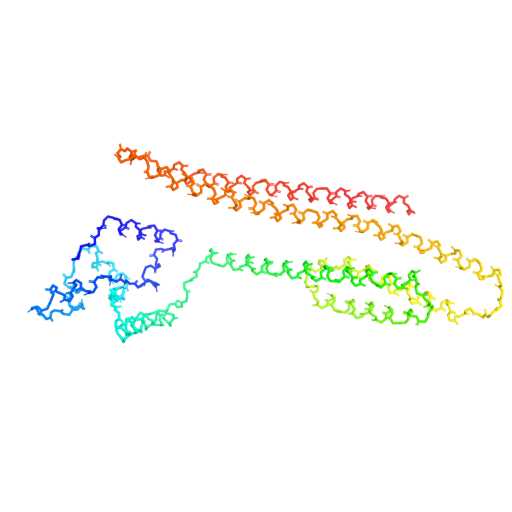00 33.44 314 VAL A N 1
ATOM 2460 C CA . VAL A 1 314 ? 8.931 -1.962 -46.210 1.00 33.44 314 VAL A CA 1
ATOM 2461 C C . VAL A 1 314 ? 10.313 -2.625 -46.236 1.00 33.44 314 VAL A C 1
ATOM 2463 O O . VAL A 1 314 ? 10.978 -2.592 -47.266 1.00 33.44 314 VAL A O 1
ATOM 2466 N N . VAL A 1 315 ? 10.721 -3.302 -45.159 1.00 33.41 315 VAL A N 1
ATOM 2467 C CA . VAL A 1 315 ? 12.013 -4.013 -45.098 1.00 33.41 315 VAL A CA 1
ATOM 2468 C C . VAL A 1 315 ? 12.059 -5.221 -46.044 1.00 33.41 315 VAL A C 1
ATOM 2470 O O . VAL A 1 315 ? 13.092 -5.466 -46.658 1.00 33.41 315 VAL A O 1
ATOM 2473 N N . VAL A 1 316 ? 10.948 -5.942 -46.229 1.00 35.91 316 VAL A N 1
ATOM 2474 C CA . VAL A 1 316 ? 10.872 -7.099 -47.148 1.00 35.91 316 VAL A CA 1
ATOM 2475 C C . VAL A 1 316 ? 10.808 -6.682 -48.624 1.00 35.91 316 VAL A C 1
ATOM 2477 O O . VAL A 1 316 ? 11.195 -7.457 -49.487 1.00 35.91 316 VAL A O 1
ATOM 2480 N N . THR A 1 317 ? 10.359 -5.463 -48.933 1.00 37.56 317 THR A N 1
ATOM 2481 C CA . THR A 1 317 ? 10.271 -4.971 -50.325 1.00 37.56 317 THR A CA 1
ATOM 2482 C C . THR A 1 317 ? 11.586 -4.335 -50.814 1.00 37.56 317 THR A C 1
ATOM 2484 O O . THR A 1 317 ? 11.746 -4.079 -52.005 1.00 37.56 317 THR A O 1
ATOM 2487 N N . VAL A 1 318 ? 12.521 -4.051 -49.899 1.00 38.62 318 VAL A N 1
ATOM 2488 C CA . VAL A 1 318 ? 13.818 -3.396 -50.173 1.00 38.62 318 VAL A CA 1
ATOM 2489 C C . VAL A 1 318 ? 14.993 -4.397 -50.185 1.00 38.62 318 VAL A C 1
ATOM 2491 O O . VAL A 1 318 ? 16.101 -4.031 -50.580 1.00 38.62 318 VAL A O 1
ATOM 2494 N N . LEU A 1 319 ? 14.751 -5.657 -49.806 1.00 38.75 319 LEU A N 1
ATOM 2495 C CA . LEU A 1 319 ? 15.679 -6.793 -49.925 1.00 38.75 319 LEU A CA 1
ATOM 2496 C C . LEU A 1 319 ? 15.384 -7.616 -51.185 1.00 38.75 319 LEU A C 1
ATOM 2498 O O . LEU A 1 319 ? 16.368 -8.074 -51.808 1.00 38.75 319 LEU A O 1
#

Sequence (319 aa):
MTINEEEDVEALDISKTILKPDFIKNHCILVITGEDFFQLDNKKTGKTFEKWVEEQTGKFAELVRECGNRVVQFDNRTEDKDKQQAQLDRLLTEVNKLQQTNGVYTDENFERAKALRERQKSEAKGAVIEEIALEEFRLLLDKVLYSEHNDLPDASSRCAQLIISLEKSNKDGKLDGFVGNLKVLKEIIDNTFRVVQTLPEEGDKRRKLTQMKLDGQIHRMHDHVQSLEQVYNELKWRQRALKGELVSAAALGMVQANMIGAVTFLAPGAVVLAPLALVSSFVLMAAAVVVVVVAAVVVVVAELVVVVVAAVVVVVTVL

Organism: NCBI:txid1093978

InterPro domains:
  IPR006703 AIG1-type guanine nucleotide-binding (G) domain [PF04548] (8-121)
  IPR027417 P-loop containing nucleoside triphosphate hydrolase [G3DSA:3.40.50.300] (3-134)
  IPR045058 GTPase GIMA/IAN/Toc [PTHR10903] (6-161)

Foldseek 3Di:
DDDPVPVVVVVLVVCCVVQNVLCLQQPDAAEAEDVVVVCVVCVPVVDDPLNVQVPDDDPSVVSCVSNVVRYAYDYPPDPDPVRVVVSVVSNVVSNVVSCVPPNDRDDPVNVVVVVVVVVVVLVVVVVVLVVVLLVLVVVLLCCVLPPDLVCLVVSLVSLVVSLVVVVVSCPPCPCVVVSVVSVVVSVLSVVVNVVVVPDDPDDPPVVVVVVVVNVVVSVVVVVVVVVVVVVVVVVVVVVVVVVVVVVVVVVVVVVVVVVVVVVVPPDDDDDDDDPVVVVVVVVVVVVVVVVVVVVVVVVVVVVVVVVVVVVVVVVVVVD

Radius of gyration: 34.22 Å; chains: 1; bounding box: 86×38×96 Å

pLDDT: mean 71.34, std 19.03, range [32.31, 97.56]